Protein AF-A0A8T3W681-F1 (afdb_monomer_lite)

Radius of gyration: 45.66 Å; chains: 1; bounding box: 82×40×128 Å

Secondary structure (DSSP, 8-state):
-BPPTT-EESS----EEETTEEE----TT----EE-SS---TTT--------TTT-------S-------THHHHHHHHHHHHHHHHHHHHHHHHHHHHHHHHHHSSSHHHHHHHHHHHHHHHHTT--HHHHHHHHHHTT--HHHHHHHHHHHTT----SS------S--GGGS----PPS--------B-HHHHHHHHHHHH-HHHHHHHHHHHHHHHHHH--B-HHHHHHHHHHHHHHHHHHHHHHHHHH-

Sequence (253 aa):
MRKLNNLRFDRSYGETDYRNYVHINAVSGTSITFSTTEDVDFVSLPVFISPDLNDLILKPEPPGAKSTKSKWWLYSIIIAIILIIGGLGYFFINKWYKNKYEIHLFKTKNNLFNILSYINNSKRKGMPDIEIRTRLKKSGWTWEQIDYSMKKYYGEKIFMAGKGQRIGKKASDYNLNPRPSSKSIDLKKYNTLSIVAFIFIFLFPLVGLIMGIMALSQIKKTGERGRWMALTSVIAPVILIIIGLVLFMIIFN

Structure (mmCIF, N/CA/C/O backbone):
data_AF-A0A8T3W681-F1
#
_entry.id   AF-A0A8T3W681-F1
#
loop_
_atom_site.group_PDB
_atom_site.id
_atom_site.type_symbol
_atom_site.label_atom_id
_atom_site.label_alt_id
_atom_site.label_comp_id
_atom_site.label_asym_id
_atom_site.label_entity_id
_atom_site.label_seq_id
_ato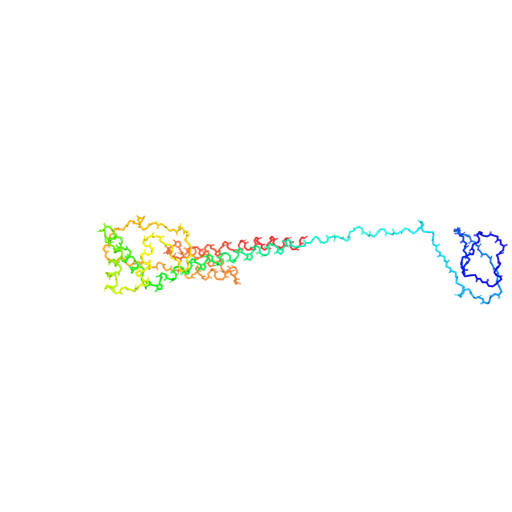m_site.pdbx_PDB_ins_code
_atom_site.Cartn_x
_atom_site.Cartn_y
_atom_site.Cartn_z
_atom_site.occupancy
_atom_site.B_iso_or_equiv
_atom_site.auth_seq_id
_atom_site.auth_comp_id
_atom_site.auth_asym_id
_atom_site.auth_atom_id
_atom_site.pdbx_PDB_model_num
ATOM 1 N N . MET A 1 1 ? 32.009 -7.297 -72.075 1.00 87.81 1 MET A N 1
ATOM 2 C CA . MET A 1 1 ? 31.391 -6.213 -72.884 1.00 87.81 1 MET A CA 1
ATOM 3 C C . MET A 1 1 ? 30.288 -6.780 -73.763 1.00 87.81 1 MET A C 1
ATOM 5 O O . MET A 1 1 ? 30.297 -7.983 -73.984 1.00 87.81 1 MET A O 1
ATOM 9 N N . ARG A 1 2 ? 29.324 -5.979 -74.232 1.00 89.00 2 ARG A N 1
ATOM 10 C CA . ARG A 1 2 ? 28.283 -6.480 -75.156 1.00 89.00 2 ARG A CA 1
ATOM 11 C C . ARG A 1 2 ? 28.916 -6.973 -76.466 1.00 89.00 2 ARG A C 1
ATOM 13 O O . ARG A 1 2 ? 29.873 -6.372 -76.942 1.00 89.00 2 ARG A O 1
ATOM 20 N N . LYS A 1 3 ? 28.379 -8.043 -77.049 1.00 89.19 3 LYS A N 1
ATOM 21 C CA . LYS A 1 3 ? 28.787 -8.559 -78.359 1.00 89.19 3 LYS A CA 1
ATOM 22 C C . LYS A 1 3 ? 28.340 -7.583 -79.454 1.00 89.19 3 LYS A C 1
ATOM 24 O O . LYS A 1 3 ? 27.145 -7.331 -79.583 1.00 89.19 3 LYS A O 1
ATOM 29 N N . LEU A 1 4 ? 29.305 -7.016 -80.181 1.00 89.88 4 LEU A N 1
ATOM 30 C CA . LEU A 1 4 ? 29.087 -6.040 -81.258 1.00 89.88 4 LEU A CA 1
ATOM 31 C C . LEU A 1 4 ? 29.164 -6.706 -82.638 1.00 89.88 4 LEU A C 1
ATOM 33 O O . LEU A 1 4 ? 29.733 -7.794 -82.790 1.00 89.88 4 LEU A O 1
ATOM 37 N N . ASN A 1 5 ? 28.617 -6.040 -83.654 1.00 89.88 5 ASN A N 1
ATOM 38 C CA . ASN A 1 5 ? 28.636 -6.547 -85.028 1.00 89.88 5 ASN A CA 1
ATOM 39 C C . ASN A 1 5 ? 30.054 -6.561 -85.623 1.00 89.88 5 ASN A C 1
ATOM 41 O O . ASN A 1 5 ? 30.739 -5.543 -85.648 1.00 89.88 5 ASN A O 1
ATOM 45 N N . ASN A 1 6 ? 30.472 -7.718 -86.153 1.00 90.56 6 ASN A N 1
ATOM 46 C CA . ASN A 1 6 ? 31.815 -7.939 -86.713 1.00 90.56 6 ASN A CA 1
ATOM 47 C C . ASN A 1 6 ? 32.946 -7.544 -85.741 1.00 90.56 6 ASN A C 1
ATOM 49 O O . ASN A 1 6 ? 33.975 -7.009 -86.151 1.00 90.56 6 ASN A O 1
ATOM 53 N N . LEU A 1 7 ? 32.737 -7.809 -84.449 1.00 90.25 7 LEU A N 1
ATOM 54 C CA . LEU A 1 7 ? 33.739 -7.603 -83.415 1.00 90.25 7 LEU A CA 1
ATOM 55 C C . LEU A 1 7 ? 34.960 -8.502 -83.667 1.00 90.25 7 LEU A C 1
ATOM 57 O O . LEU A 1 7 ? 34.833 -9.726 -83.708 1.00 90.25 7 LEU A O 1
ATOM 61 N N . ARG A 1 8 ? 36.139 -7.895 -83.816 1.00 90.69 8 ARG A N 1
ATOM 62 C CA . ARG A 1 8 ? 37.422 -8.592 -83.990 1.00 90.69 8 ARG A CA 1
ATOM 63 C C . ARG A 1 8 ? 38.455 -8.051 -83.021 1.00 90.69 8 ARG A C 1
ATOM 65 O O . ARG A 1 8 ? 38.611 -6.838 -82.917 1.00 90.69 8 ARG A O 1
ATOM 72 N N . PHE A 1 9 ? 39.182 -8.948 -82.374 1.00 92.12 9 PHE A N 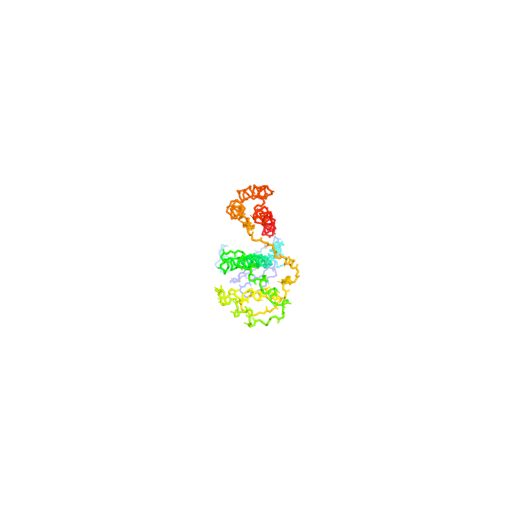1
ATOM 73 C CA . PHE A 1 9 ? 40.321 -8.615 -81.525 1.00 92.12 9 PHE A CA 1
ATOM 74 C C . PHE A 1 9 ? 41.621 -8.659 -82.329 1.00 92.12 9 PHE A C 1
ATOM 76 O O . PHE A 1 9 ? 41.710 -9.373 -83.328 1.00 92.12 9 PHE A O 1
ATOM 83 N N . ASP A 1 10 ? 42.621 -7.885 -81.911 1.00 93.38 10 ASP A N 1
ATOM 84 C CA . ASP A 1 10 ? 43.956 -7.896 -82.527 1.00 93.38 10 ASP A CA 1
ATOM 85 C C . ASP A 1 10 ? 44.729 -9.206 -82.256 1.00 93.38 10 ASP A C 1
ATOM 87 O O . ASP A 1 10 ? 45.552 -9.627 -83.069 1.00 93.38 10 ASP A O 1
ATOM 91 N N . ARG A 1 11 ? 44.435 -9.872 -81.133 1.00 90.00 11 ARG A N 1
ATOM 92 C CA . ARG A 1 11 ? 44.970 -11.168 -80.697 1.00 90.00 11 ARG A CA 1
ATOM 93 C C . ARG A 1 11 ? 43.929 -11.940 -79.880 1.00 90.00 11 ARG A C 1
ATOM 95 O O . ARG A 1 11 ? 42.894 -11.394 -79.515 1.00 90.00 11 ARG A O 1
ATOM 102 N N . SER A 1 12 ? 44.224 -13.199 -79.547 1.00 88.38 12 SER A N 1
ATOM 103 C CA . SER A 1 12 ? 43.377 -13.965 -78.623 1.00 88.38 12 SER A CA 1
ATOM 104 C C . SER A 1 12 ? 43.646 -13.555 -77.175 1.00 88.38 12 SER A C 1
ATOM 106 O O . SER A 1 12 ? 44.792 -13.553 -76.719 1.00 88.38 12 SER A O 1
ATOM 108 N N . TYR A 1 13 ? 42.578 -13.224 -76.460 1.00 88.38 13 TYR A N 1
ATOM 109 C CA . TYR A 1 13 ? 42.571 -12.818 -75.057 1.00 88.38 13 TYR A CA 1
ATOM 110 C C . TYR A 1 13 ? 41.908 -13.861 -74.141 1.00 88.38 13 TYR A C 1
ATOM 112 O O . TYR A 1 13 ? 41.665 -13.582 -72.968 1.00 88.38 13 TYR A O 1
ATOM 120 N N . GLY A 1 14 ? 41.596 -15.057 -74.652 1.00 87.00 14 GLY A N 1
ATOM 121 C CA . GLY A 1 14 ? 40.778 -16.028 -73.917 1.00 87.00 14 GLY A CA 1
ATOM 122 C C . GLY A 1 14 ? 39.315 -15.588 -73.832 1.00 87.00 14 GLY A C 1
ATOM 123 O O . GLY A 1 14 ? 38.640 -15.826 -72.830 1.00 87.00 14 GLY A O 1
ATOM 124 N N . GLU A 1 15 ? 38.850 -14.891 -74.867 1.00 89.69 15 GLU A N 1
ATOM 125 C CA . GLU A 1 15 ? 37.491 -14.399 -74.986 1.00 89.69 15 GLU A CA 1
ATOM 126 C C . GLU A 1 15 ? 36.470 -15.548 -75.026 1.00 89.69 15 GLU A C 1
ATOM 128 O O . GLU A 1 15 ? 36.636 -16.540 -75.735 1.00 89.69 15 GLU A O 1
ATOM 133 N N . THR A 1 16 ? 35.394 -15.417 -74.250 1.00 90.00 16 THR A N 1
ATOM 134 C CA . THR A 1 16 ? 34.279 -16.373 -74.231 1.00 90.00 16 THR A CA 1
ATOM 135 C C . THR A 1 16 ? 32.962 -15.657 -74.487 1.00 90.00 16 THR A C 1
ATOM 137 O O . THR A 1 16 ? 32.650 -14.635 -73.869 1.00 90.00 16 THR A O 1
ATOM 140 N N . ASP A 1 17 ? 32.176 -16.204 -75.409 1.00 88.88 17 ASP A N 1
ATOM 141 C CA . ASP A 1 17 ? 30.854 -15.688 -75.736 1.00 88.88 17 ASP A CA 1
ATOM 142 C C . ASP A 1 17 ? 29.814 -16.283 -74.786 1.00 88.88 17 ASP A C 1
ATOM 144 O O . ASP A 1 17 ? 29.610 -17.497 -74.740 1.00 88.88 17 ASP A O 1
ATOM 148 N N . TYR A 1 18 ? 29.105 -15.423 -74.057 1.00 86.38 18 TYR A N 1
ATOM 149 C CA . TYR A 1 18 ? 27.980 -15.828 -73.225 1.00 86.38 18 TYR A CA 1
ATOM 150 C C . TYR A 1 18 ? 26.789 -14.891 -73.431 1.00 86.38 18 TYR A C 1
ATOM 152 O O . TYR A 1 18 ? 26.834 -13.693 -73.141 1.00 86.38 18 TYR A O 1
ATOM 160 N N . ARG A 1 19 ? 25.681 -15.456 -73.927 1.00 86.31 19 ARG A N 1
ATOM 161 C CA . ARG A 1 19 ? 24.475 -14.712 -74.329 1.00 86.31 19 ARG A CA 1
ATOM 162 C C . ARG A 1 19 ? 24.831 -13.586 -75.316 1.00 86.31 19 ARG A C 1
ATOM 164 O O . ARG A 1 19 ? 25.291 -13.868 -76.414 1.00 86.31 19 ARG A O 1
ATOM 171 N N . ASN A 1 20 ? 24.646 -12.329 -74.913 1.00 87.88 20 ASN A N 1
ATOM 172 C CA . ASN A 1 20 ? 24.932 -11.138 -75.718 1.00 87.88 20 ASN A CA 1
ATOM 173 C C . ASN A 1 20 ? 26.205 -10.415 -75.256 1.00 87.88 20 ASN A C 1
ATOM 175 O O . ASN A 1 20 ? 26.357 -9.221 -75.513 1.00 87.88 20 ASN A O 1
ATOM 179 N N . TYR A 1 21 ? 27.099 -11.106 -74.549 1.00 89.75 21 TYR A N 1
ATOM 180 C CA . TYR A 1 21 ? 28.321 -10.537 -73.998 1.00 89.75 21 TYR A CA 1
ATOM 181 C C . TYR A 1 21 ? 29.544 -11.372 -74.369 1.00 89.75 21 TYR A C 1
ATOM 183 O O . TYR A 1 21 ? 29.486 -12.597 -74.437 1.00 89.75 21 TYR A O 1
ATOM 191 N N . VAL A 1 22 ? 30.654 -10.671 -74.572 1.00 91.00 22 VAL A N 1
ATOM 192 C CA . VAL A 1 22 ? 31.998 -11.231 -74.668 1.00 91.00 22 VAL A CA 1
ATOM 193 C C . VAL A 1 22 ? 32.702 -10.990 -73.341 1.00 91.00 22 VAL A C 1
ATOM 195 O O . VAL A 1 22 ? 32.793 -9.846 -72.868 1.00 91.00 22 VAL A O 1
ATOM 198 N N . HIS A 1 23 ? 33.171 -12.071 -72.733 1.00 90.81 23 HIS A N 1
ATOM 199 C CA . HIS A 1 23 ? 33.886 -12.076 -71.467 1.00 90.81 23 HIS A CA 1
ATOM 200 C C . HIS A 1 23 ? 35.371 -12.291 -71.720 1.00 90.81 23 HIS A C 1
ATOM 202 O O . HIS A 1 23 ? 35.745 -13.190 -72.464 1.00 90.81 23 HIS A O 1
ATOM 208 N N . ILE A 1 24 ? 36.206 -11.471 -71.090 1.00 90.62 24 ILE A N 1
ATOM 209 C CA . ILE A 1 24 ? 37.663 -11.569 -71.159 1.00 90.62 24 ILE A CA 1
ATOM 210 C C . ILE A 1 24 ? 38.164 -11.550 -69.723 1.00 90.62 24 ILE A C 1
ATOM 212 O O . ILE A 1 24 ? 37.809 -10.645 -68.964 1.00 90.62 24 ILE A O 1
ATOM 216 N N . ASN A 1 25 ? 38.961 -12.548 -69.349 1.00 87.12 25 ASN A N 1
ATOM 217 C CA . ASN A 1 25 ? 39.635 -12.546 -68.059 1.00 87.12 25 ASN A CA 1
ATOM 218 C C . ASN A 1 25 ? 40.858 -11.624 -68.162 1.00 87.12 25 ASN A C 1
ATOM 220 O O . ASN A 1 25 ? 41.845 -11.961 -68.814 1.00 87.12 25 ASN A O 1
ATOM 224 N N . ALA A 1 26 ? 40.755 -10.425 -67.591 1.00 81.12 26 ALA A N 1
ATOM 225 C CA . ALA A 1 26 ? 41.790 -9.403 -67.675 1.00 81.12 26 ALA A CA 1
ATOM 226 C C . ALA A 1 26 ? 42.564 -9.312 -66.356 1.00 81.12 26 ALA A C 1
ATOM 228 O O . ALA A 1 26 ? 41.982 -9.104 -65.294 1.00 81.12 26 ALA A O 1
ATOM 229 N N . VAL A 1 27 ? 43.892 -9.405 -66.438 1.00 79.75 27 VAL A N 1
ATOM 230 C CA . VAL A 1 27 ? 44.797 -9.139 -65.311 1.00 79.75 27 VAL A CA 1
ATOM 231 C C . VAL A 1 27 ? 45.126 -7.640 -65.282 1.00 79.75 27 VAL A C 1
ATOM 233 O O . VAL A 1 27 ? 45.067 -6.964 -66.315 1.00 79.75 27 VAL A O 1
ATOM 236 N N . SER A 1 28 ? 45.466 -7.087 -64.116 1.00 77.56 28 SER A N 1
ATOM 237 C CA . SER A 1 28 ? 45.861 -5.675 -63.992 1.00 77.56 28 SER A CA 1
ATOM 238 C C . SER A 1 28 ? 46.952 -5.300 -65.008 1.00 77.56 28 SER A C 1
ATOM 240 O O . SER A 1 28 ? 47.946 -6.009 -65.147 1.00 77.56 28 SER A O 1
ATOM 242 N N . GLY A 1 29 ? 46.751 -4.197 -65.735 1.00 78.38 29 GLY A N 1
ATOM 243 C CA . GLY A 1 29 ? 47.669 -3.728 -66.782 1.00 78.38 29 GLY A CA 1
ATOM 244 C C . GLY A 1 29 ? 47.450 -4.327 -68.178 1.00 78.38 29 GLY A C 1
ATOM 245 O O . GLY A 1 29 ? 48.235 -4.045 -69.081 1.00 78.38 29 GLY A O 1
ATOM 246 N N . THR A 1 30 ? 46.396 -5.122 -68.395 1.00 83.75 30 THR A N 1
ATOM 247 C CA . THR A 1 30 ? 46.082 -5.670 -69.727 1.00 83.75 30 THR A CA 1
ATOM 248 C C . THR A 1 30 ? 45.406 -4.619 -70.614 1.00 83.75 30 THR A C 1
ATOM 250 O O . THR A 1 30 ? 44.331 -4.125 -70.278 1.00 83.75 30 THR A O 1
ATOM 253 N N . SER A 1 31 ? 45.993 -4.309 -71.774 1.00 88.12 31 SER A N 1
ATOM 254 C CA . SER A 1 31 ? 45.338 -3.543 -72.842 1.00 88.12 31 SER A CA 1
ATOM 255 C C . SER A 1 31 ? 44.609 -4.478 -73.811 1.00 88.12 31 SER A C 1
ATOM 257 O O . SER A 1 31 ? 45.176 -5.460 -74.300 1.00 88.12 31 SER A O 1
ATOM 259 N N . ILE A 1 32 ? 43.337 -4.179 -74.081 1.00 89.31 32 ILE A N 1
ATOM 260 C CA . ILE A 1 32 ? 42.488 -4.940 -75.004 1.00 89.31 32 ILE A CA 1
ATOM 261 C C . ILE A 1 32 ? 42.175 -4.050 -76.201 1.00 89.31 32 ILE A C 1
ATOM 263 O O . ILE A 1 32 ? 41.606 -2.971 -76.032 1.00 89.31 32 ILE A O 1
ATOM 267 N N . THR A 1 33 ? 42.527 -4.510 -77.400 1.00 92.06 33 THR A N 1
ATOM 268 C CA . THR A 1 33 ? 42.267 -3.794 -78.649 1.00 92.06 33 THR A CA 1
ATOM 269 C C . THR A 1 33 ? 41.297 -4.593 -79.509 1.00 92.06 33 THR A C 1
ATOM 271 O O . THR A 1 33 ? 41.452 -5.797 -79.711 1.00 92.06 33 THR A O 1
ATOM 274 N N . PHE A 1 34 ? 40.264 -3.918 -80.008 1.00 91.50 34 PHE A N 1
ATOM 275 C CA . PHE A 1 34 ? 39.249 -4.526 -80.854 1.00 91.50 34 PHE A CA 1
ATOM 276 C C . PHE A 1 34 ? 38.755 -3.547 -81.922 1.00 91.50 34 PHE A C 1
ATOM 278 O O . PHE A 1 34 ? 38.930 -2.336 -81.813 1.00 91.50 34 PHE A O 1
ATOM 285 N N . SER A 1 35 ? 38.123 -4.091 -82.955 1.00 91.31 35 SER A N 1
ATOM 286 C CA . SER A 1 35 ? 37.468 -3.358 -84.038 1.00 91.31 35 SER A CA 1
ATOM 287 C C . SER A 1 35 ? 36.052 -3.892 -84.242 1.00 91.31 35 SER A C 1
ATOM 289 O O . SER A 1 35 ? 35.779 -5.055 -83.953 1.00 91.31 35 SER A O 1
ATOM 291 N N . THR A 1 36 ? 35.141 -3.036 -84.694 1.00 90.81 36 THR A N 1
ATOM 292 C CA . THR A 1 36 ? 33.724 -3.355 -84.919 1.00 90.81 36 THR A CA 1
ATOM 293 C C . THR A 1 36 ? 33.204 -2.528 -86.091 1.00 90.81 36 THR A C 1
ATOM 295 O O . THR A 1 36 ? 33.767 -1.480 -86.405 1.00 90.81 36 THR A O 1
ATOM 298 N N . THR A 1 37 ? 32.146 -2.996 -86.750 1.00 92.50 37 THR A N 1
ATOM 299 C CA . THR A 1 37 ? 31.447 -2.229 -87.800 1.00 92.50 37 THR A CA 1
ATOM 300 C C . THR A 1 37 ? 30.229 -1.476 -87.267 1.00 92.50 37 THR A C 1
ATOM 302 O O . THR A 1 37 ? 29.535 -0.814 -88.030 1.00 92.50 37 THR A O 1
ATOM 305 N N . GLU A 1 38 ? 29.915 -1.636 -85.983 1.00 88.88 38 GLU A N 1
ATOM 306 C CA . GLU A 1 38 ? 28.831 -0.920 -85.315 1.00 88.88 38 GLU A CA 1
ATOM 307 C C . GLU A 1 38 ? 29.274 0.502 -84.946 1.00 88.88 38 GLU A C 1
ATOM 309 O O . GLU A 1 38 ? 30.396 0.690 -84.478 1.00 88.88 38 GLU A O 1
ATOM 314 N N . ASP A 1 39 ? 28.397 1.487 -85.144 1.00 87.81 39 ASP A N 1
ATOM 315 C CA . ASP A 1 39 ? 28.634 2.874 -84.734 1.00 87.81 39 ASP A CA 1
ATOM 316 C C . ASP A 1 39 ? 28.495 2.979 -83.208 1.00 87.81 39 ASP A C 1
ATOM 318 O O . ASP A 1 39 ? 27.390 3.001 -82.659 1.00 87.81 39 ASP A O 1
ATOM 322 N N . VAL A 1 40 ? 29.631 2.926 -82.515 1.00 84.31 40 VAL A N 1
ATOM 323 C CA . VAL A 1 40 ? 29.722 2.990 -81.055 1.00 84.31 40 VAL A CA 1
ATOM 324 C C . VAL A 1 40 ? 30.701 4.084 -80.655 1.00 84.31 40 VAL A C 1
ATOM 326 O O . VAL A 1 40 ? 31.814 4.157 -81.170 1.00 84.31 40 VAL A O 1
ATOM 329 N N . ASP A 1 41 ? 30.292 4.917 -79.702 1.00 83.06 41 ASP A N 1
ATOM 330 C CA . ASP A 1 41 ? 31.140 5.946 -79.106 1.00 83.06 41 ASP A CA 1
ATOM 331 C C . ASP A 1 41 ? 31.727 5.417 -77.789 1.00 83.06 41 ASP A C 1
ATOM 333 O O . ASP A 1 41 ? 31.166 4.520 -77.151 1.00 83.06 41 ASP A O 1
ATOM 337 N N . PHE A 1 42 ? 32.846 5.981 -77.339 1.00 79.12 42 PHE A N 1
ATOM 338 C CA . PHE A 1 42 ? 33.490 5.580 -76.086 1.00 79.12 42 PHE A CA 1
ATOM 339 C C . PHE A 1 42 ? 32.541 5.720 -74.888 1.00 79.12 42 PHE A C 1
ATOM 341 O O . PHE A 1 42 ? 32.552 4.895 -73.976 1.00 79.12 42 PHE A O 1
ATOM 348 N N . VAL A 1 43 ? 31.678 6.739 -74.915 1.00 83.00 43 VAL A N 1
ATOM 349 C CA . VAL A 1 43 ? 30.686 7.006 -73.865 1.00 83.00 43 VAL A CA 1
ATOM 350 C C . VAL A 1 43 ? 29.541 5.987 -73.881 1.00 83.00 43 VAL A C 1
ATOM 352 O O . VAL A 1 43 ? 28.979 5.678 -72.832 1.00 83.00 43 VAL A O 1
ATOM 355 N N . SER A 1 44 ? 29.185 5.453 -75.053 1.00 80.38 44 SER A N 1
ATOM 356 C CA . SER A 1 44 ? 28.055 4.532 -75.217 1.00 80.38 44 SER A CA 1
ATOM 357 C C . SER A 1 44 ? 28.456 3.059 -75.194 1.00 80.38 44 SER A C 1
ATOM 359 O O . SER A 1 44 ? 27.578 2.196 -75.222 1.00 80.38 44 SER A O 1
ATOM 361 N N . LEU A 1 45 ? 29.754 2.754 -75.105 1.00 83.94 45 LEU A N 1
ATOM 362 C CA . LEU A 1 45 ? 30.272 1.394 -75.095 1.00 83.94 45 LEU A CA 1
ATOM 363 C C . LEU A 1 45 ? 29.908 0.669 -73.778 1.00 83.94 45 LEU A C 1
ATOM 365 O O . LEU A 1 45 ? 30.450 0.992 -72.719 1.00 83.94 45 LEU A O 1
ATOM 369 N N . PRO A 1 46 ? 29.037 -0.363 -73.805 1.00 78.06 46 PRO A N 1
ATOM 370 C CA . PRO A 1 46 ? 28.623 -1.085 -72.603 1.00 78.06 46 PRO A CA 1
ATOM 371 C C . PRO A 1 46 ? 29.701 -2.099 -72.183 1.00 78.06 46 PRO A C 1
ATOM 373 O O . PRO A 1 46 ? 29.622 -3.307 -72.463 1.00 78.06 46 PRO A O 1
ATOM 376 N N . VAL A 1 47 ? 30.738 -1.596 -71.513 1.00 86.12 47 VAL A N 1
ATOM 377 C CA . VAL A 1 47 ? 31.783 -2.395 -70.864 1.00 86.12 47 VAL A CA 1
ATOM 378 C C . VAL A 1 47 ? 31.534 -2.414 -69.364 1.00 86.12 47 VAL A C 1
ATOM 380 O O . VAL A 1 47 ? 31.376 -1.377 -68.730 1.00 86.12 47 VAL A O 1
ATOM 383 N N . PHE A 1 48 ? 31.530 -3.614 -68.793 1.00 86.06 48 PHE A N 1
ATOM 384 C CA . PHE A 1 48 ? 31.465 -3.822 -67.354 1.00 86.06 48 PHE A CA 1
ATOM 385 C C . PHE A 1 48 ? 32.753 -4.511 -66.931 1.00 86.06 48 PHE A C 1
ATOM 387 O O . PHE A 1 48 ? 33.160 -5.489 -67.562 1.00 86.06 48 PHE A O 1
ATOM 394 N N . ILE A 1 49 ? 33.381 -3.984 -65.886 1.00 86.69 49 ILE A N 1
ATOM 395 C CA . ILE A 1 49 ? 34.543 -4.582 -65.238 1.00 86.69 49 ILE A CA 1
ATOM 396 C C . ILE A 1 49 ? 34.075 -4.992 -63.849 1.00 86.69 49 ILE A C 1
ATOM 398 O O . ILE A 1 49 ? 33.583 -4.159 -63.089 1.00 86.69 49 ILE A O 1
ATOM 402 N N . SER A 1 50 ? 34.194 -6.276 -63.538 1.00 85.62 50 SER A N 1
ATOM 403 C CA . SER A 1 50 ? 33.891 -6.818 -62.219 1.00 85.62 50 SER A CA 1
ATOM 404 C C . SER A 1 50 ? 35.125 -7.533 -61.676 1.00 85.62 50 SER A C 1
ATOM 406 O O . SER A 1 50 ? 35.759 -8.260 -62.445 1.00 85.62 50 SER A O 1
ATOM 408 N N . PRO A 1 51 ? 35.462 -7.360 -60.388 1.00 84.00 51 PRO A N 1
ATOM 409 C CA . PRO A 1 51 ? 36.472 -8.189 -59.742 1.00 84.00 51 PRO A CA 1
ATOM 410 C C . PRO A 1 51 ? 36.001 -9.648 -59.672 1.00 84.00 51 PRO A C 1
ATOM 412 O O . PRO A 1 51 ? 34.804 -9.930 -59.798 1.00 84.00 51 PRO A O 1
ATOM 415 N N . ASP A 1 52 ? 36.939 -10.570 -59.465 1.00 79.50 52 ASP A N 1
ATOM 416 C CA . ASP A 1 52 ? 36.604 -11.967 -59.204 1.00 79.50 52 ASP A CA 1
ATOM 417 C C . ASP A 1 52 ? 35.788 -12.080 -57.902 1.00 79.50 52 ASP A C 1
ATOM 419 O O . ASP A 1 52 ? 35.945 -11.276 -56.978 1.00 79.50 52 ASP A O 1
ATOM 423 N N . LEU A 1 53 ? 34.909 -13.083 -57.807 1.00 76.94 53 LEU A N 1
ATOM 424 C CA . LEU A 1 53 ? 34.128 -13.326 -56.588 1.00 76.94 53 LEU A CA 1
ATOM 425 C C . LEU A 1 53 ? 35.022 -13.564 -55.364 1.00 76.94 53 LEU A C 1
ATOM 427 O O . LEU A 1 53 ? 34.611 -13.247 -54.251 1.00 76.94 53 LEU A O 1
ATOM 431 N N . ASN A 1 54 ? 36.236 -14.077 -55.566 1.00 76.88 54 ASN A N 1
ATOM 432 C CA . ASN A 1 54 ? 37.212 -14.293 -54.502 1.00 76.88 54 ASN A CA 1
ATOM 433 C C . ASN A 1 54 ? 37.834 -12.985 -53.978 1.00 76.88 54 ASN A C 1
ATOM 435 O O . ASN A 1 54 ? 38.243 -12.933 -52.819 1.00 76.88 54 ASN A O 1
ATOM 439 N N . ASP A 1 55 ? 37.855 -11.924 -54.791 1.00 74.62 55 ASP A N 1
ATOM 440 C CA . ASP A 1 55 ? 38.377 -10.601 -54.413 1.00 74.62 55 ASP A CA 1
ATOM 441 C C . ASP A 1 55 ? 37.319 -9.728 -53.718 1.00 74.62 55 ASP A C 1
ATOM 443 O O . ASP A 1 55 ? 37.634 -8.691 -53.124 1.00 74.62 55 ASP A O 1
ATOM 447 N N . LEU A 1 56 ? 36.047 -10.142 -53.754 1.00 78.88 56 LEU A N 1
ATOM 448 C CA . LEU A 1 56 ? 34.971 -9.510 -53.000 1.00 78.88 56 LEU A CA 1
ATOM 449 C C . LEU A 1 56 ? 35.104 -9.874 -51.519 1.00 78.88 56 LEU A C 1
ATOM 451 O O . LEU A 1 56 ? 34.393 -10.728 -50.990 1.00 78.88 56 LEU A O 1
ATOM 455 N N . ILE A 1 57 ? 35.995 -9.173 -50.818 1.00 71.56 57 ILE A N 1
ATOM 456 C CA . ILE A 1 57 ? 36.009 -9.164 -49.357 1.00 71.56 57 ILE A CA 1
ATOM 457 C C . ILE A 1 57 ? 34.712 -8.486 -48.910 1.00 71.56 57 ILE A C 1
ATOM 459 O O . ILE A 1 57 ? 34.630 -7.260 -48.790 1.00 71.56 57 ILE A O 1
ATOM 463 N N . LEU A 1 58 ? 33.675 -9.290 -48.668 1.00 71.44 58 LEU A N 1
ATOM 464 C CA . LEU A 1 58 ? 32.517 -8.873 -47.894 1.00 71.44 58 LEU A CA 1
ATOM 465 C C . LEU A 1 58 ? 33.073 -8.409 -46.554 1.00 71.44 58 LEU A C 1
ATOM 467 O O . LEU A 1 58 ? 33.505 -9.233 -45.748 1.00 71.44 58 LEU A O 1
ATOM 471 N N . LYS A 1 59 ? 33.138 -7.089 -46.336 1.00 66.88 59 LYS A N 1
ATOM 472 C CA . LYS A 1 59 ? 33.443 -6.555 -45.010 1.00 66.88 59 LYS A CA 1
ATOM 473 C C . LYS A 1 59 ? 32.492 -7.272 -44.055 1.00 66.88 59 LYS A C 1
ATOM 475 O O . LYS A 1 59 ? 31.282 -7.114 -44.239 1.00 66.88 59 LYS A O 1
ATOM 480 N N . PRO A 1 60 ? 32.993 -8.084 -43.106 1.00 63.72 60 PRO A N 1
ATOM 481 C CA . PRO A 1 60 ? 32.113 -8.702 -42.140 1.00 63.72 60 PRO A CA 1
ATOM 482 C C . PRO A 1 60 ? 31.362 -7.561 -41.471 1.00 63.72 60 PRO A C 1
ATOM 484 O O . PRO A 1 60 ? 31.965 -6.566 -41.053 1.00 63.72 60 PRO A O 1
ATOM 487 N N . GLU A 1 61 ? 30.038 -7.673 -41.472 1.00 60.22 61 GLU A N 1
ATOM 488 C CA . GLU A 1 61 ? 29.175 -6.769 -40.735 1.00 60.22 61 GLU A CA 1
ATOM 489 C C . GLU A 1 61 ? 29.776 -6.606 -39.327 1.00 60.22 61 GLU A C 1
ATOM 491 O O . GLU A 1 61 ? 30.186 -7.609 -38.726 1.00 60.22 61 GLU A O 1
ATOM 496 N N . PRO A 1 62 ? 29.955 -5.367 -38.832 1.00 66.00 62 PRO A N 1
ATOM 497 C CA . PRO A 1 62 ? 30.634 -5.135 -37.566 1.00 66.00 62 PRO A CA 1
ATOM 498 C C . PRO A 1 62 ? 30.021 -6.027 -36.477 1.00 66.00 62 PRO A C 1
ATOM 500 O O . PRO A 1 62 ? 28.794 -6.135 -36.396 1.00 66.00 62 PRO A O 1
ATOM 503 N N . PRO A 1 63 ? 30.840 -6.685 -35.638 1.00 55.75 63 PRO A N 1
ATOM 504 C CA . PRO A 1 63 ? 30.329 -7.626 -34.663 1.00 55.75 63 PRO A CA 1
ATOM 505 C C . PRO A 1 63 ? 29.435 -6.882 -33.671 1.00 55.75 63 PRO A C 1
ATOM 507 O O . PRO A 1 63 ? 29.898 -6.073 -32.868 1.00 55.75 63 PRO A O 1
ATOM 510 N N . GLY A 1 64 ? 28.142 -7.192 -33.714 1.00 56.94 64 GLY A N 1
ATOM 511 C CA . GLY A 1 64 ? 27.211 -6.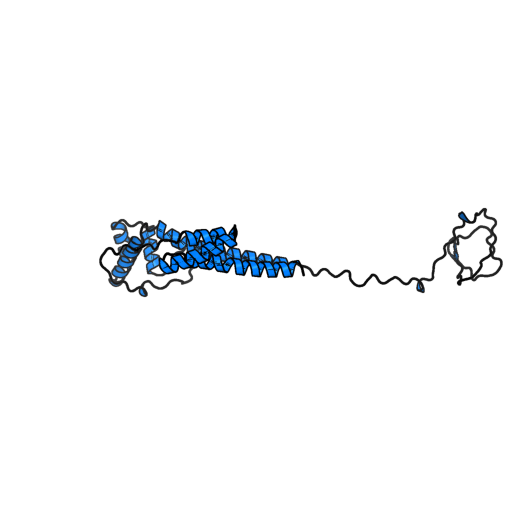885 -32.640 1.00 56.94 64 GLY A CA 1
ATOM 512 C C . GLY A 1 64 ? 26.172 -5.823 -32.971 1.00 56.94 64 GLY A C 1
ATOM 513 O O . GLY A 1 64 ? 26.149 -4.758 -32.352 1.00 56.94 64 GLY A O 1
ATOM 514 N N . ALA A 1 65 ? 25.155 -6.208 -33.744 1.00 55.88 65 ALA A N 1
ATOM 515 C CA . ALA A 1 65 ? 23.802 -5.912 -33.290 1.00 55.88 65 ALA A CA 1
ATOM 516 C C . ALA A 1 65 ? 23.652 -6.576 -31.910 1.00 55.88 65 ALA A C 1
ATOM 518 O O . ALA A 1 65 ? 23.366 -7.768 -31.801 1.00 55.88 65 ALA A O 1
ATOM 519 N N . LYS A 1 66 ? 23.987 -5.833 -30.843 1.00 61.19 66 LYS A N 1
ATOM 520 C CA . LYS A 1 66 ? 23.833 -6.286 -29.459 1.00 61.19 66 LYS A CA 1
ATOM 521 C C . LYS A 1 66 ? 22.405 -6.799 -29.336 1.00 61.19 66 LYS A C 1
ATOM 523 O O . LYS A 1 66 ? 21.481 -5.998 -29.441 1.00 61.19 66 LYS A O 1
ATOM 528 N N . SER A 1 67 ? 22.217 -8.108 -29.142 1.00 62.12 67 SER A N 1
ATOM 529 C CA . SER A 1 67 ? 20.882 -8.642 -28.896 1.00 62.12 67 SER A CA 1
ATOM 530 C C . SER A 1 67 ? 20.379 -7.957 -27.633 1.00 62.12 67 SER A C 1
ATOM 532 O O . SER A 1 67 ? 20.892 -8.204 -26.535 1.00 62.12 67 SER A O 1
ATOM 534 N N . THR A 1 68 ? 19.452 -7.022 -27.786 1.00 64.06 68 THR A N 1
ATOM 535 C CA . THR A 1 68 ? 18.864 -6.281 -26.683 1.00 64.06 68 THR A CA 1
ATOM 536 C C . THR A 1 68 ? 18.156 -7.314 -25.827 1.00 64.06 68 THR A C 1
ATOM 538 O O . THR A 1 68 ? 17.105 -7.828 -26.209 1.00 64.06 68 THR A O 1
ATOM 541 N N . LYS A 1 69 ? 18.782 -7.707 -24.707 1.00 70.50 69 LYS A N 1
ATOM 542 C CA . LYS A 1 69 ? 18.217 -8.710 -23.804 1.00 70.50 69 LYS A CA 1
ATOM 543 C C . LYS A 1 69 ? 16.791 -8.289 -23.482 1.00 70.50 69 LYS A C 1
ATOM 545 O O . LYS A 1 69 ? 16.548 -7.188 -22.994 1.00 70.50 69 LYS A O 1
ATOM 550 N N . SER A 1 70 ? 15.868 -9.187 -23.796 1.00 71.94 70 SER A N 1
ATOM 551 C CA . SER A 1 70 ? 14.443 -9.047 -23.558 1.00 71.94 70 SER A CA 1
ATOM 552 C C . SER A 1 70 ? 14.193 -8.577 -22.117 1.00 71.94 70 SER A C 1
ATOM 554 O O . SER A 1 70 ? 14.413 -9.312 -21.154 1.00 71.94 70 SER A O 1
ATOM 556 N N . LYS A 1 71 ? 13.748 -7.323 -21.955 1.00 80.81 71 LYS A N 1
ATOM 557 C CA . LYS A 1 71 ? 13.464 -6.693 -20.652 1.00 80.81 71 LYS A CA 1
ATOM 558 C C . LYS A 1 71 ? 12.162 -7.216 -20.020 1.00 80.81 71 LYS A C 1
ATOM 560 O O . LYS A 1 71 ? 11.604 -6.581 -19.139 1.00 80.81 71 LYS A O 1
ATOM 565 N N . TRP A 1 72 ? 11.660 -8.384 -20.421 1.00 82.38 72 TRP A N 1
ATOM 566 C CA . TRP A 1 72 ? 10.399 -8.926 -19.900 1.00 82.38 72 TRP A CA 1
ATOM 567 C C . TRP A 1 72 ? 10.428 -9.190 -18.391 1.00 82.38 72 TRP A C 1
ATOM 569 O O . TRP A 1 72 ? 9.425 -9.020 -17.699 1.00 82.38 72 TRP A O 1
ATOM 579 N N . TRP A 1 73 ? 11.608 -9.495 -17.858 1.00 80.69 73 TRP A N 1
ATOM 580 C CA . TRP A 1 73 ? 11.821 -9.647 -16.423 1.00 80.69 73 TRP A CA 1
ATOM 581 C C . TRP A 1 73 ? 11.556 -8.353 -15.617 1.00 80.69 73 TRP A C 1
ATOM 583 O O . TRP A 1 73 ? 11.144 -8.438 -14.463 1.00 80.69 73 TRP A O 1
ATOM 593 N N . LEU A 1 74 ? 11.690 -7.160 -16.220 1.00 75.31 74 LEU A N 1
ATOM 594 C CA . LEU A 1 74 ? 11.360 -5.877 -15.576 1.00 75.31 74 LEU A CA 1
ATOM 595 C C . LEU A 1 74 ? 9.858 -5.740 -15.299 1.00 75.31 74 LEU A C 1
ATOM 597 O O . LEU A 1 74 ? 9.469 -5.328 -14.206 1.00 75.31 74 LEU A O 1
ATOM 601 N N . TYR A 1 75 ? 9.005 -6.133 -16.250 1.00 83.56 75 TYR A N 1
ATOM 602 C CA . TYR A 1 75 ? 7.553 -6.119 -16.043 1.00 83.56 75 TYR A CA 1
ATOM 603 C C . TYR A 1 75 ? 7.146 -7.057 -14.903 1.00 83.56 75 TYR A C 1
ATOM 605 O O . TYR A 1 75 ? 6.278 -6.712 -14.101 1.00 83.56 75 TYR A O 1
ATOM 613 N N . SER A 1 76 ? 7.831 -8.199 -14.767 1.00 84.50 76 SER A N 1
ATOM 614 C CA . SER A 1 76 ? 7.616 -9.120 -13.647 1.00 84.50 76 SER A CA 1
ATOM 615 C C . SER A 1 76 ? 7.904 -8.468 -12.287 1.00 84.50 76 SER A C 1
ATOM 617 O O . SER A 1 76 ? 7.174 -8.716 -11.328 1.00 84.50 76 SER A O 1
ATOM 619 N N . ILE A 1 77 ? 8.932 -7.619 -12.186 1.00 82.00 77 ILE A N 1
ATOM 620 C CA . ILE A 1 77 ? 9.266 -6.901 -10.943 1.00 82.00 77 ILE A CA 1
ATOM 621 C C . ILE A 1 77 ? 8.220 -5.832 -10.625 1.00 82.00 77 ILE A C 1
ATOM 623 O O . ILE A 1 77 ? 7.776 -5.726 -9.482 1.00 82.00 77 ILE A O 1
ATOM 627 N N . ILE A 1 78 ? 7.790 -5.066 -11.628 1.00 79.75 78 ILE A N 1
ATOM 628 C CA . ILE A 1 78 ? 6.753 -4.038 -11.458 1.00 79.75 78 ILE A CA 1
ATOM 629 C C . ILE A 1 78 ? 5.457 -4.675 -10.938 1.00 79.75 78 ILE A C 1
ATOM 631 O O . ILE A 1 78 ? 4.872 -4.193 -9.968 1.00 79.75 78 ILE A O 1
ATOM 635 N N . ILE A 1 79 ? 5.051 -5.808 -11.515 1.00 86.12 79 ILE A N 1
ATOM 636 C CA . ILE A 1 79 ? 3.882 -6.574 -11.066 1.00 86.12 79 ILE A CA 1
ATOM 637 C C . ILE A 1 79 ? 4.043 -7.051 -9.617 1.00 86.12 79 ILE A C 1
ATOM 639 O O . ILE A 1 79 ? 3.109 -6.920 -8.825 1.00 86.12 79 ILE A O 1
ATOM 643 N N . ALA A 1 80 ? 5.225 -7.540 -9.232 1.00 82.94 80 ALA A N 1
ATOM 644 C CA . ALA A 1 80 ? 5.489 -7.951 -7.854 1.00 82.94 80 ALA A CA 1
ATOM 645 C C . ALA A 1 80 ? 5.344 -6.783 -6.859 1.00 82.94 80 ALA A C 1
ATOM 647 O O . ALA A 1 80 ? 4.730 -6.947 -5.804 1.00 82.94 80 ALA A O 1
ATOM 648 N N . ILE A 1 81 ? 5.833 -5.588 -7.206 1.00 79.62 81 ILE A N 1
ATOM 649 C CA . ILE A 1 81 ? 5.689 -4.382 -6.374 1.00 79.62 81 ILE A CA 1
ATOM 650 C C . ILE A 1 81 ? 4.211 -3.999 -6.219 1.00 79.62 81 ILE A C 1
ATOM 652 O O . ILE A 1 81 ? 3.763 -3.731 -5.103 1.00 79.62 81 ILE A O 1
ATOM 656 N N . ILE A 1 82 ? 3.434 -4.026 -7.305 1.00 81.00 82 ILE A N 1
ATOM 657 C CA . ILE A 1 82 ? 1.993 -3.730 -7.271 1.00 81.00 82 ILE A CA 1
ATOM 658 C C . ILE A 1 82 ? 1.254 -4.716 -6.357 1.00 81.00 82 ILE A C 1
ATOM 660 O O . ILE A 1 82 ? 0.437 -4.296 -5.536 1.00 81.00 82 ILE A O 1
ATOM 664 N N . LEU A 1 83 ? 1.573 -6.011 -6.434 1.00 83.62 83 LEU A N 1
ATOM 665 C CA . LEU A 1 83 ? 0.985 -7.030 -5.558 1.00 83.62 83 LEU A CA 1
ATOM 666 C C . LEU A 1 83 ? 1.342 -6.804 -4.083 1.00 83.62 83 LEU A C 1
ATOM 668 O O . LEU A 1 83 ? 0.475 -6.942 -3.217 1.00 83.62 83 LEU A O 1
ATOM 672 N N . ILE A 1 84 ? 2.583 -6.410 -3.785 1.00 79.75 84 ILE A N 1
ATOM 673 C CA . ILE A 1 84 ? 3.020 -6.088 -2.418 1.00 79.75 84 ILE A CA 1
ATOM 674 C C . ILE A 1 84 ? 2.261 -4.870 -1.879 1.00 79.75 84 ILE A C 1
ATOM 676 O O . ILE A 1 84 ? 1.746 -4.916 -0.759 1.00 79.75 84 ILE A O 1
ATOM 680 N N . ILE A 1 85 ? 2.144 -3.800 -2.671 1.00 76.00 85 ILE A N 1
ATOM 681 C CA . ILE A 1 85 ? 1.403 -2.588 -2.291 1.00 76.00 85 ILE A CA 1
ATOM 682 C C . ILE A 1 85 ? -0.078 -2.913 -2.068 1.00 76.00 85 ILE A C 1
ATOM 684 O O . ILE A 1 85 ? -0.644 -2.520 -1.047 1.00 76.00 85 ILE A O 1
ATOM 688 N N . GLY A 1 86 ? -0.695 -3.677 -2.973 1.00 71.94 86 GLY A N 1
ATOM 689 C CA . GLY A 1 86 ? -2.077 -4.135 -2.832 1.00 71.94 86 GLY A CA 1
ATOM 690 C C . GLY A 1 86 ? -2.285 -4.979 -1.571 1.00 71.94 86 GLY A C 1
ATOM 691 O O . GLY A 1 86 ? -3.227 -4.740 -0.814 1.00 71.94 86 GLY A O 1
ATOM 692 N N . GLY A 1 87 ? -1.369 -5.908 -1.284 1.00 76.94 87 GLY A N 1
ATOM 693 C CA . GLY A 1 87 ? -1.392 -6.731 -0.072 1.00 76.94 87 GLY A CA 1
ATOM 694 C C . GLY A 1 87 ? -1.248 -5.913 1.215 1.00 76.94 87 GLY A C 1
ATOM 695 O O . GLY A 1 87 ? -1.992 -6.129 2.177 1.00 76.94 87 GLY A O 1
ATOM 696 N N . LEU A 1 88 ? -0.346 -4.927 1.227 1.00 72.00 88 LEU A N 1
ATOM 697 C CA . LEU A 1 88 ? -0.194 -3.982 2.336 1.00 72.00 88 LEU A CA 1
ATOM 698 C C . LEU A 1 88 ? -1.468 -3.155 2.531 1.00 72.00 88 LEU A C 1
ATOM 700 O O . LEU A 1 88 ? -1.986 -3.087 3.647 1.00 72.00 88 LEU A O 1
ATOM 704 N N . GLY A 1 89 ? -2.012 -2.578 1.457 1.00 70.12 89 GLY A N 1
ATOM 705 C CA . GLY A 1 89 ? -3.262 -1.819 1.486 1.00 70.12 89 GLY A CA 1
ATOM 706 C C . GLY A 1 89 ? -4.418 -2.642 2.053 1.00 70.12 89 GLY A C 1
ATOM 707 O O . GLY A 1 89 ? -5.092 -2.206 2.988 1.00 70.12 89 GLY A O 1
ATOM 708 N N . TYR A 1 90 ? -4.583 -3.878 1.576 1.00 78.50 90 TYR A N 1
ATOM 709 C CA . TYR A 1 90 ? -5.569 -4.822 2.099 1.00 78.50 90 TYR A CA 1
ATOM 710 C C . TYR A 1 90 ? -5.381 -5.091 3.600 1.00 78.50 90 TYR A C 1
ATOM 712 O O . TYR A 1 90 ? -6.347 -5.048 4.366 1.00 78.50 90 TYR A O 1
ATOM 720 N N . PHE A 1 91 ? -4.145 -5.310 4.059 1.00 79.06 91 PHE A N 1
ATOM 721 C CA . PHE A 1 91 ? -3.848 -5.509 5.479 1.00 79.06 91 PHE A CA 1
ATOM 722 C C . PHE A 1 91 ? -4.234 -4.292 6.334 1.00 79.06 91 PHE A C 1
ATOM 724 O O . PHE A 1 91 ? -4.872 -4.448 7.384 1.00 79.06 91 PHE A O 1
ATOM 731 N N . PHE A 1 92 ? -3.889 -3.080 5.886 1.00 71.81 92 PHE A N 1
ATOM 732 C CA . PHE A 1 92 ? -4.228 -1.840 6.586 1.00 71.81 92 PHE A CA 1
ATOM 733 C C . PHE A 1 92 ? -5.740 -1.607 6.642 1.00 71.81 92 PHE A C 1
ATOM 735 O O . PHE A 1 92 ? -6.266 -1.345 7.727 1.00 71.81 92 PHE A O 1
ATOM 742 N N . ILE A 1 93 ? -6.444 -1.765 5.516 1.00 65.56 93 ILE A N 1
ATOM 743 C CA . ILE A 1 93 ? -7.904 -1.615 5.435 1.00 65.56 93 ILE A CA 1
ATOM 744 C C . ILE A 1 93 ? -8.592 -2.635 6.341 1.00 65.56 93 ILE A C 1
ATOM 746 O O . ILE A 1 93 ? -9.444 -2.262 7.143 1.00 65.56 93 ILE A O 1
ATOM 750 N N . ASN A 1 94 ? -8.181 -3.902 6.296 1.00 66.44 94 ASN A N 1
ATOM 751 C CA . ASN A 1 94 ? -8.739 -4.954 7.144 1.00 66.44 94 ASN A CA 1
ATOM 752 C C . ASN A 1 94 ? -8.545 -4.646 8.641 1.00 66.44 94 ASN A C 1
ATOM 754 O O . ASN A 1 94 ? -9.458 -4.811 9.454 1.00 66.44 94 ASN A O 1
ATOM 758 N N . LYS A 1 95 ? -7.363 -4.150 9.027 1.00 70.94 95 LYS A N 1
ATOM 759 C CA . LYS A 1 95 ? -7.078 -3.774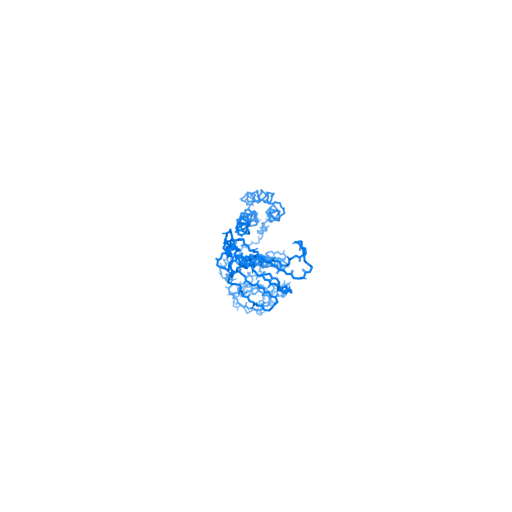 10.419 1.00 70.94 95 LYS A CA 1
ATOM 760 C C . LYS A 1 95 ? -7.880 -2.549 10.864 1.00 70.94 95 LYS A C 1
ATOM 762 O O . LYS A 1 95 ? -8.373 -2.518 11.993 1.00 70.94 95 LYS A O 1
ATOM 767 N N . TRP A 1 96 ? -8.023 -1.556 9.993 1.00 74.31 96 TRP A N 1
ATOM 768 C CA . TRP A 1 96 ? -8.797 -0.349 10.265 1.00 74.31 96 TRP A CA 1
ATOM 769 C C . TRP A 1 96 ? -10.301 -0.633 10.351 1.00 74.31 96 TRP A C 1
ATOM 771 O O . TRP A 1 96 ? -10.943 -0.201 11.309 1.00 74.31 96 TRP A O 1
ATOM 781 N N . TYR A 1 97 ? -10.838 -1.425 9.418 1.00 68.12 97 TYR A N 1
ATOM 782 C CA . TYR A 1 97 ? -12.247 -1.813 9.362 1.00 68.12 97 TYR A CA 1
ATOM 783 C C . TYR A 1 97 ? -12.704 -2.465 10.669 1.00 68.12 97 TYR A C 1
ATOM 785 O O . TYR A 1 97 ? -13.692 -2.034 11.258 1.00 68.12 97 TYR A O 1
ATOM 793 N N . LYS A 1 98 ? -11.926 -3.419 11.200 1.00 60.91 98 LYS A N 1
ATOM 794 C CA . LYS A 1 98 ? -12.220 -4.072 12.489 1.00 60.91 98 LYS A CA 1
ATOM 795 C C . LYS A 1 98 ? -12.332 -3.081 13.643 1.00 60.91 98 LYS A C 1
ATOM 797 O O . LYS A 1 98 ? -13.259 -3.155 14.444 1.00 60.91 98 LYS A O 1
ATOM 802 N N . ASN A 1 99 ? -11.394 -2.141 13.724 1.00 63.91 99 ASN A N 1
ATOM 803 C CA . ASN A 1 99 ? -11.376 -1.170 14.810 1.00 63.91 99 ASN A CA 1
ATOM 804 C C . ASN A 1 99 ? -12.518 -0.148 14.678 1.00 63.91 99 ASN A C 1
ATOM 806 O O . ASN A 1 99 ? -13.089 0.265 15.684 1.00 63.91 99 ASN A O 1
ATOM 810 N N . LYS A 1 100 ? -12.880 0.241 13.449 1.00 70.31 100 LYS A N 1
ATOM 811 C CA . LYS A 1 100 ? -13.984 1.174 13.195 1.00 70.31 100 LYS A CA 1
ATOM 812 C C . LYS A 1 100 ? -15.352 0.532 13.430 1.00 70.31 100 LYS A C 1
ATOM 814 O O . LYS A 1 100 ? -16.219 1.177 14.012 1.00 70.31 100 LYS A O 1
ATOM 819 N N . TYR A 1 101 ? -15.526 -0.731 13.045 1.00 71.69 101 TYR A N 1
ATOM 820 C CA . TYR A 1 101 ? -16.771 -1.471 13.245 1.00 71.69 101 TYR A CA 1
ATOM 821 C C . TYR A 1 101 ? -17.107 -1.644 14.735 1.00 71.69 101 TYR A C 1
ATOM 823 O O . TYR A 1 101 ? -18.233 -1.372 15.140 1.00 71.69 101 TYR A O 1
ATOM 831 N N . GLU A 1 102 ? -16.123 -1.990 15.578 1.00 71.19 102 GLU A N 1
ATOM 832 C CA . GLU A 1 102 ? -16.320 -2.073 17.037 1.00 71.19 102 GLU A CA 1
ATOM 833 C C . GLU A 1 102 ? -16.770 -0.747 17.653 1.00 71.19 102 GLU A C 1
ATOM 835 O O . GLU A 1 102 ? -17.646 -0.733 18.513 1.00 71.19 102 GLU A O 1
ATOM 840 N N . ILE A 1 103 ? -16.182 0.364 17.205 1.00 71.44 103 ILE A N 1
ATOM 841 C CA . ILE A 1 103 ? -16.516 1.705 17.698 1.00 71.44 103 ILE A CA 1
ATOM 842 C C . ILE A 1 103 ? -17.912 2.134 17.228 1.00 71.44 103 ILE A C 1
ATOM 844 O O . ILE A 1 103 ? -18.637 2.784 17.976 1.00 71.44 103 ILE A O 1
ATOM 848 N N . HIS A 1 104 ? -18.307 1.764 16.009 1.00 77.69 104 HIS A N 1
ATOM 849 C CA . HIS A 1 104 ? -19.647 2.046 15.497 1.00 77.69 104 HIS A CA 1
ATOM 850 C C . HIS A 1 104 ? -20.720 1.239 16.242 1.00 77.69 104 HIS A C 1
ATOM 852 O O . HIS A 1 104 ? -21.748 1.787 16.637 1.00 77.69 104 HIS A O 1
ATOM 858 N N . LEU A 1 105 ? -20.469 -0.054 16.476 1.00 80.19 105 LEU A N 1
ATOM 859 C CA . LEU A 1 105 ? -21.417 -0.949 17.142 1.00 80.19 105 LEU A CA 1
ATOM 860 C C . LEU A 1 105 ? -21.534 -0.658 18.647 1.00 80.19 105 LEU A C 1
ATOM 862 O O . LEU A 1 105 ? -22.623 -0.726 19.219 1.00 80.19 105 LEU A O 1
ATOM 866 N N . PHE A 1 106 ? -20.428 -0.287 19.292 1.00 80.81 106 PHE A N 1
ATOM 867 C CA . PHE A 1 106 ? -20.385 0.095 20.699 1.00 80.81 106 PHE A CA 1
ATOM 868 C C . PHE A 1 106 ? -19.891 1.536 20.813 1.00 80.81 106 PHE A C 1
ATOM 870 O O . PHE A 1 106 ? -18.686 1.784 20.856 1.00 80.81 106 PHE A O 1
ATOM 877 N N . LYS A 1 107 ? -20.837 2.483 20.932 1.00 71.81 107 LYS A N 1
ATOM 878 C CA . LYS A 1 107 ? -20.564 3.928 21.099 1.00 71.81 107 LYS A CA 1
ATOM 879 C C . LYS A 1 107 ? -19.486 4.228 22.154 1.00 71.81 107 LYS A C 1
ATOM 881 O O . LYS A 1 107 ? -18.777 5.223 22.048 1.00 71.81 107 LYS A O 1
ATOM 886 N N . THR A 1 108 ? -19.342 3.365 23.163 1.00 71.06 108 THR A N 1
ATOM 887 C CA . THR A 1 108 ? -18.250 3.404 24.139 1.00 71.06 108 THR A CA 1
ATOM 888 C C . THR A 1 108 ? -17.616 2.020 24.298 1.00 71.06 108 THR A C 1
ATOM 890 O O . THR A 1 108 ? -18.293 0.991 24.254 1.00 71.06 108 THR A O 1
ATOM 893 N N . LYS A 1 109 ? -16.304 1.971 24.562 1.00 63.81 109 LYS A N 1
ATOM 894 C CA . LYS A 1 109 ? -15.592 0.709 24.851 1.00 63.81 109 LYS A CA 1
ATOM 895 C C . LYS A 1 109 ? -16.118 -0.014 26.097 1.00 63.81 109 LYS A C 1
ATOM 897 O O . LYS A 1 109 ? -16.004 -1.235 26.185 1.00 63.81 109 LYS A O 1
ATOM 902 N N . ASN A 1 110 ? -16.711 0.732 27.028 1.00 75.00 110 ASN A N 1
ATOM 903 C CA . ASN A 1 110 ? -17.313 0.194 28.245 1.00 75.00 110 ASN A CA 1
ATOM 904 C C . ASN A 1 110 ? -18.509 -0.704 27.929 1.00 75.00 110 ASN A C 1
ATOM 906 O O . ASN A 1 110 ? -18.674 -1.735 28.567 1.00 75.00 110 ASN A O 1
ATOM 910 N N . ASN A 1 111 ? -19.299 -0.359 26.911 1.00 83.50 111 ASN A N 1
ATOM 911 C CA . ASN A 1 111 ? -20.482 -1.133 26.548 1.00 83.50 111 ASN A CA 1
ATOM 912 C C . ASN A 1 111 ? -20.115 -2.569 26.151 1.00 83.50 111 ASN A C 1
ATOM 914 O O . ASN A 1 111 ? -20.689 -3.516 26.682 1.00 83.50 111 ASN A O 1
ATOM 918 N N . LEU A 1 112 ? -19.096 -2.742 25.301 1.00 84.38 112 LEU A N 1
ATOM 919 C CA . LEU A 1 112 ? -18.605 -4.073 24.934 1.00 84.38 112 LEU A CA 1
ATOM 920 C C . LEU A 1 112 ? -18.041 -4.827 26.147 1.00 84.38 112 LEU A C 1
ATOM 922 O O . LEU A 1 112 ? -18.306 -6.014 26.319 1.00 84.38 112 LEU A O 1
ATOM 926 N N . PHE A 1 113 ? -17.271 -4.146 27.000 1.00 82.38 113 PHE A N 1
ATOM 927 C CA . PHE A 1 113 ? -16.693 -4.758 28.197 1.00 82.38 113 PHE A CA 1
ATOM 928 C C . PHE A 1 113 ? -17.764 -5.241 29.186 1.00 82.38 113 PHE A C 1
ATOM 930 O O . PHE A 1 113 ? -17.646 -6.343 29.726 1.00 82.38 113 PHE A O 1
ATOM 937 N N . ASN A 1 114 ? -18.823 -4.455 29.386 1.00 86.69 114 ASN A N 1
ATOM 938 C CA . ASN A 1 114 ? -19.939 -4.797 30.264 1.00 86.69 114 ASN A CA 1
ATOM 939 C C . ASN A 1 114 ? -20.655 -6.061 29.773 1.00 86.69 114 ASN A C 1
ATOM 941 O O . ASN A 1 114 ? -20.900 -6.973 30.563 1.00 86.69 114 ASN A O 1
ATOM 945 N N . ILE A 1 115 ? -20.920 -6.153 28.465 1.00 89.69 115 ILE A N 1
ATOM 946 C CA . ILE A 1 115 ? -21.557 -7.333 27.866 1.00 89.69 115 ILE A CA 1
ATOM 947 C C . ILE A 1 115 ? -20.638 -8.555 27.965 1.00 89.69 115 ILE A C 1
ATOM 949 O O . ILE A 1 115 ? -21.085 -9.611 28.401 1.00 89.69 115 ILE A O 1
ATOM 953 N N . LEU A 1 116 ? -19.351 -8.430 27.626 1.00 88.62 116 LEU A N 1
ATOM 954 C CA . LEU A 1 116 ? -18.398 -9.545 27.724 1.00 88.62 116 LEU A CA 1
ATOM 955 C C . LEU A 1 116 ? -18.246 -10.052 29.163 1.00 88.62 116 LEU A C 1
ATOM 957 O O . LEU A 1 116 ? -18.209 -11.261 29.388 1.00 88.62 116 LEU A O 1
ATOM 961 N N . SER A 1 117 ? -18.208 -9.142 30.138 1.00 85.69 117 SER A N 1
ATOM 962 C CA . SER A 1 117 ? -18.145 -9.492 31.562 1.00 85.69 117 SER A CA 1
ATOM 963 C C . SER A 1 117 ? -19.410 -10.221 32.011 1.00 85.69 117 SER A C 1
ATOM 965 O O . SER A 1 117 ? -19.329 -11.233 32.709 1.00 85.69 117 SER A O 1
ATOM 967 N N . TYR A 1 118 ? -20.580 -9.754 31.568 1.00 89.06 118 TYR A N 1
ATOM 968 C CA . TYR A 1 118 ? -21.854 -10.417 31.827 1.00 89.06 118 TYR A CA 1
ATOM 969 C C . TYR A 1 118 ? -21.913 -11.822 31.216 1.00 89.06 118 TYR A C 1
ATOM 971 O O . TYR A 1 118 ? -22.284 -12.767 31.915 1.00 89.06 118 TYR A O 1
ATOM 979 N N . ILE A 1 119 ? -21.511 -11.975 29.948 1.00 91.62 119 ILE A N 1
ATOM 980 C CA . ILE A 1 119 ? -21.457 -13.273 29.262 1.00 91.62 119 ILE A CA 1
ATOM 981 C C . ILE A 1 119 ? -20.529 -14.214 30.030 1.00 91.62 119 ILE A C 1
ATOM 983 O O . ILE A 1 119 ? -20.951 -15.305 30.399 1.00 91.62 119 ILE A O 1
ATOM 987 N N . ASN A 1 120 ? -19.306 -13.783 30.353 1.00 88.38 120 ASN A N 1
ATOM 988 C CA . ASN A 1 120 ? -18.347 -14.616 31.076 1.00 88.38 120 ASN A CA 1
ATOM 989 C C . ASN A 1 120 ? -18.888 -15.078 32.437 1.00 88.38 120 ASN A C 1
ATOM 991 O O . ASN A 1 120 ? -18.851 -16.265 32.752 1.00 88.38 120 ASN A O 1
ATOM 995 N N . ASN A 1 121 ? -19.446 -14.159 33.228 1.00 88.25 121 ASN A N 1
ATOM 996 C CA . ASN A 1 121 ? -20.012 -14.485 34.537 1.00 88.25 121 ASN A CA 1
ATOM 997 C C . ASN A 1 121 ? -21.233 -15.406 34.435 1.00 88.25 121 ASN A C 1
ATOM 999 O O . ASN A 1 121 ? -21.396 -16.296 35.264 1.00 88.25 121 ASN A O 1
ATOM 1003 N N . SER A 1 122 ? -22.072 -15.222 33.417 1.00 89.88 122 SER A N 1
ATOM 1004 C CA . SER A 1 122 ? -23.253 -16.061 33.186 1.00 89.88 122 SER A CA 1
ATOM 1005 C C . SER A 1 122 ? -22.862 -17.464 32.717 1.00 89.88 122 SER A C 1
ATOM 1007 O O . SER A 1 122 ? -23.393 -18.448 33.224 1.00 89.88 122 SER A O 1
ATOM 1009 N N . LYS A 1 123 ? -21.863 -17.578 31.834 1.00 90.25 123 LYS A N 1
ATOM 1010 C CA . LYS A 1 123 ? -21.313 -18.866 31.388 1.00 90.25 123 LYS A CA 1
ATOM 1011 C C . LYS A 1 123 ? -20.632 -19.622 32.526 1.00 90.25 123 LYS A C 1
ATOM 1013 O O . LYS A 1 123 ? -20.839 -20.823 32.651 1.00 90.25 123 LYS A O 1
ATOM 1018 N N . ARG A 1 124 ? -19.906 -18.929 33.413 1.00 88.69 124 ARG A N 1
ATOM 1019 C CA . ARG A 1 124 ? -19.342 -19.529 34.640 1.00 88.69 124 ARG A CA 1
ATOM 1020 C C . ARG A 1 124 ? -20.410 -20.071 35.595 1.00 88.69 124 ARG A C 1
ATOM 1022 O O . ARG A 1 124 ? -20.114 -20.975 36.364 1.00 88.69 124 ARG A O 1
ATOM 1029 N N . LYS A 1 125 ? -21.635 -19.542 35.536 1.00 91.38 125 LYS A N 1
ATOM 1030 C CA . LYS A 1 125 ? -22.803 -20.032 36.286 1.00 91.38 125 LYS A CA 1
ATOM 1031 C C . LYS A 1 125 ? -23.575 -21.145 35.559 1.00 91.38 125 LYS A C 1
ATOM 1033 O O . LYS A 1 125 ? -24.645 -21.520 36.018 1.00 91.38 125 LYS A O 1
ATOM 1038 N N . GLY A 1 126 ? -23.078 -21.638 34.422 1.00 91.56 126 GLY A N 1
ATOM 1039 C CA . GLY A 1 126 ? -23.741 -22.684 33.638 1.00 91.56 126 GLY A CA 1
ATOM 1040 C C . GLY A 1 126 ? -24.953 -22.207 32.831 1.00 91.56 126 GLY A C 1
ATOM 1041 O O . GLY A 1 126 ? -25.711 -23.034 32.338 1.00 91.56 126 GLY A O 1
ATOM 1042 N N . MET A 1 127 ? -25.153 -20.893 32.671 1.00 91.56 127 MET A N 1
ATOM 1043 C CA . MET A 1 127 ? -26.308 -20.364 31.942 1.00 91.56 127 MET A CA 1
ATOM 1044 C C . MET A 1 127 ? -26.218 -20.683 30.435 1.00 91.56 127 MET A C 1
ATOM 1046 O O . MET A 1 127 ? -25.161 -20.450 29.830 1.00 91.56 127 MET A O 1
ATOM 1050 N N . PRO A 1 128 ? -27.305 -21.169 29.802 1.00 93.75 128 PRO A N 1
ATOM 1051 C CA . PRO A 1 128 ? -27.332 -21.438 28.370 1.00 93.75 128 PRO A CA 1
ATOM 1052 C C . PRO A 1 128 ? -27.308 -20.144 27.543 1.00 93.75 128 PRO A C 1
ATOM 1054 O O . PRO A 1 128 ? -27.845 -19.107 27.935 1.00 93.75 128 PRO A O 1
ATOM 1057 N N . ASP A 1 129 ? -26.721 -20.211 26.348 1.00 89.69 129 ASP A N 1
ATOM 1058 C CA . ASP A 1 129 ? -26.503 -19.055 25.462 1.00 89.69 129 ASP A CA 1
ATOM 1059 C C . ASP A 1 129 ? -27.787 -18.312 25.103 1.00 89.69 129 ASP A C 1
ATOM 1061 O O . ASP A 1 129 ? -27.800 -17.084 25.019 1.00 89.69 129 ASP A O 1
ATOM 1065 N N . ILE A 1 130 ? -28.872 -19.059 24.904 1.00 89.50 130 ILE A N 1
ATOM 1066 C CA . ILE A 1 130 ? -30.200 -18.527 24.586 1.00 89.50 130 ILE A CA 1
ATOM 1067 C C . ILE A 1 130 ? -30.696 -17.625 25.716 1.00 89.50 130 ILE A C 1
ATOM 1069 O O . ILE A 1 130 ? -31.220 -16.536 25.470 1.00 89.50 130 ILE A O 1
ATOM 1073 N N . GLU A 1 131 ? -30.480 -18.036 26.963 1.00 92.94 131 GLU A N 1
ATOM 1074 C CA . GLU A 1 131 ? -30.901 -17.269 28.126 1.00 92.94 131 GLU A CA 1
ATOM 1075 C C . GLU A 1 131 ? -30.049 -16.005 28.300 1.00 92.94 131 GLU A C 1
ATOM 1077 O O . GLU A 1 131 ? -30.594 -14.922 28.524 1.00 92.94 131 GLU A O 1
ATOM 1082 N N . ILE A 1 132 ? -28.734 -16.102 28.082 1.00 92.44 132 ILE A N 1
ATOM 1083 C CA . ILE A 1 132 ? -27.817 -14.950 28.085 1.00 92.44 132 ILE A CA 1
ATOM 1084 C C . ILE A 1 132 ? -28.242 -13.919 27.030 1.00 92.44 132 ILE A C 1
ATOM 1086 O O . ILE A 1 132 ? -28.365 -12.731 27.337 1.00 92.44 132 ILE A O 1
ATOM 1090 N N . ARG A 1 133 ? -28.522 -14.366 25.796 1.00 92.44 133 ARG A N 1
ATOM 1091 C CA . ARG A 1 133 ? -28.997 -13.506 24.698 1.00 92.44 133 ARG A CA 1
ATOM 1092 C C . ARG A 1 133 ? -30.331 -12.842 25.046 1.00 92.44 133 ARG A C 1
ATOM 1094 O O . ARG A 1 133 ? -30.487 -11.641 24.841 1.00 92.44 133 ARG A O 1
ATOM 1101 N N . THR A 1 134 ? -31.261 -13.596 25.630 1.00 88.62 134 THR A N 1
ATOM 1102 C CA . THR A 1 134 ? -32.585 -13.095 26.032 1.00 88.62 134 THR A CA 1
ATOM 1103 C C . THR A 1 134 ? -32.477 -12.022 27.115 1.00 88.62 134 THR A C 1
ATOM 1105 O O . THR A 1 134 ? -33.108 -10.971 27.014 1.00 88.62 134 THR A O 1
ATOM 1108 N N . ARG A 1 135 ? -31.646 -12.243 28.141 1.00 91.06 135 ARG A N 1
ATOM 1109 C CA . ARG A 1 135 ? -31.436 -11.284 29.236 1.00 91.06 135 ARG A CA 1
ATOM 1110 C C . ARG A 1 135 ? -30.741 -10.006 28.753 1.00 91.06 135 ARG A C 1
ATOM 1112 O O . ARG A 1 135 ? -31.176 -8.917 29.117 1.00 91.06 135 ARG A O 1
ATOM 1119 N N . LEU A 1 136 ? -29.745 -10.122 27.870 1.00 89.69 136 LEU A N 1
ATOM 1120 C CA . LEU A 1 136 ? -29.114 -8.963 27.227 1.00 89.69 136 LEU A CA 1
ATOM 1121 C C . LEU A 1 136 ? -30.093 -8.187 26.333 1.00 89.69 136 LEU A C 1
ATOM 1123 O O . LEU A 1 136 ? -30.052 -6.957 26.283 1.00 89.69 136 LEU A O 1
ATOM 1127 N N . LYS A 1 137 ? -31.004 -8.884 25.646 1.00 90.69 137 LYS A N 1
ATOM 1128 C CA . LYS A 1 137 ? -32.036 -8.230 24.838 1.00 90.69 137 LYS A CA 1
ATOM 1129 C C . LYS A 1 137 ? -33.023 -7.453 25.710 1.00 90.69 137 LYS A C 1
ATOM 1131 O O . LYS A 1 137 ? -33.340 -6.311 25.388 1.00 90.69 137 LYS A O 1
ATOM 1136 N N . LYS A 1 138 ? -33.449 -8.037 26.836 1.00 87.06 138 LYS A N 1
ATOM 1137 C CA . LYS A 1 138 ? -34.308 -7.374 27.835 1.00 87.06 138 LYS A CA 1
ATOM 1138 C C . LYS A 1 138 ? -33.647 -6.142 28.459 1.00 87.06 138 LYS A C 1
ATOM 1140 O O . LYS A 1 138 ? -34.345 -5.187 28.767 1.00 87.06 138 LYS A O 1
ATOM 1145 N N . SER A 1 139 ? -32.319 -6.126 28.598 1.00 83.62 139 SER A N 1
ATOM 1146 C CA . SER A 1 139 ? -31.577 -4.966 29.114 1.00 83.62 139 SER A CA 1
ATOM 1147 C C . SER A 1 139 ? -31.308 -3.871 28.069 1.00 83.62 139 SER A C 1
ATOM 1149 O O . SER A 1 139 ? -30.537 -2.956 28.343 1.00 83.62 139 SER A O 1
ATOM 1151 N N . GLY A 1 140 ? -31.893 -3.966 26.869 1.00 84.69 140 GLY A N 1
ATOM 1152 C CA . GLY A 1 140 ? -31.845 -2.911 25.852 1.00 84.69 140 GLY A CA 1
ATOM 1153 C C . GLY A 1 140 ? -30.717 -3.019 24.819 1.00 84.69 140 GLY A C 1
ATOM 1154 O O . GLY A 1 140 ? -30.556 -2.104 24.015 1.00 84.69 140 GLY A O 1
ATOM 1155 N N . TRP A 1 141 ? -29.945 -4.112 24.786 1.00 87.88 141 TRP A N 1
ATOM 1156 C CA . TRP A 1 141 ? -28.902 -4.297 23.766 1.00 87.88 141 TRP A CA 1
ATOM 1157 C C . TRP A 1 141 ? -29.488 -4.717 22.406 1.00 87.88 141 TRP A C 1
ATOM 1159 O O . TRP A 1 141 ? -30.490 -5.438 22.324 1.00 87.88 141 TRP A O 1
ATOM 1169 N N . THR A 1 142 ? -28.861 -4.287 21.307 1.00 89.31 142 THR A N 1
ATOM 1170 C CA . THR A 1 142 ? -29.280 -4.691 19.954 1.00 89.31 142 THR A CA 1
ATOM 1171 C C . THR A 1 142 ? -28.850 -6.128 19.646 1.00 89.31 142 THR A C 1
ATOM 1173 O O . THR A 1 142 ? -27.891 -6.645 20.219 1.00 89.31 142 THR A O 1
ATOM 1176 N N . TRP A 1 143 ? -29.546 -6.796 18.719 1.00 84.56 143 TRP A N 1
ATOM 1177 C CA . TRP A 1 143 ? -29.199 -8.167 18.320 1.00 84.56 143 TRP A CA 1
ATOM 1178 C C . TRP A 1 143 ? -27.779 -8.270 17.755 1.00 84.56 143 TRP A C 1
ATOM 1180 O O . TRP A 1 143 ? -27.078 -9.236 18.036 1.00 84.56 143 TRP A O 1
ATOM 1190 N N . GLU A 1 144 ? -27.330 -7.241 17.041 1.00 84.50 144 GLU A N 1
ATOM 1191 C CA . GLU A 1 144 ? -25.980 -7.143 16.486 1.00 84.50 144 GLU A CA 1
ATOM 1192 C C . GLU A 1 144 ? -24.923 -7.037 17.590 1.00 84.50 144 GLU A C 1
ATOM 1194 O O . GLU A 1 144 ? -23.919 -7.742 17.551 1.00 84.50 144 GLU A O 1
ATOM 1199 N N . GLN A 1 145 ? -25.160 -6.207 18.613 1.00 88.75 145 GLN A N 1
ATOM 1200 C CA . GLN A 1 145 ? -24.265 -6.068 19.769 1.00 88.75 145 GLN A CA 1
ATOM 1201 C C . GLN A 1 145 ? -24.148 -7.378 20.551 1.00 88.75 145 GLN A C 1
ATOM 1203 O O . GLN A 1 145 ? -23.049 -7.767 20.958 1.00 88.75 145 GLN A O 1
ATOM 1208 N N . ILE A 1 146 ? -25.277 -8.062 20.746 1.00 90.00 146 ILE A N 1
ATOM 1209 C CA . ILE A 1 146 ? -25.345 -9.350 21.436 1.00 90.00 146 ILE A CA 1
ATOM 1210 C C . ILE A 1 146 ? -24.590 -10.412 20.637 1.00 90.00 146 ILE A C 1
ATOM 1212 O O . ILE A 1 146 ? -23.717 -11.081 21.186 1.00 90.00 146 ILE A O 1
ATOM 1216 N N . ASP A 1 147 ? -24.882 -10.547 19.344 1.00 89.19 147 ASP A N 1
ATOM 1217 C CA . ASP A 1 147 ? -24.267 -11.563 18.494 1.00 89.19 147 ASP A CA 1
ATOM 1218 C C . ASP A 1 147 ? -22.758 -11.351 18.345 1.00 89.19 147 ASP A C 1
ATOM 1220 O O . ASP A 1 147 ? -21.972 -12.284 18.512 1.00 89.19 147 ASP A O 1
ATOM 1224 N N . TYR A 1 148 ? -22.346 -10.098 18.145 1.00 87.38 148 TYR A N 1
ATOM 1225 C CA . TYR A 1 148 ? -20.944 -9.702 18.136 1.00 87.38 148 TYR A CA 1
ATOM 1226 C C . TYR A 1 148 ? -20.226 -10.093 19.427 1.00 87.38 148 TYR A C 1
ATOM 1228 O O . TYR A 1 148 ? -19.141 -10.676 19.393 1.00 87.38 148 TYR A O 1
ATOM 1236 N N . SER A 1 149 ? -20.823 -9.770 20.576 1.00 89.06 149 SER A N 1
ATOM 1237 C CA . SER A 1 149 ? -20.211 -10.016 21.884 1.00 89.06 149 SER A CA 1
ATOM 1238 C C . SER A 1 149 ? -20.131 -11.510 22.196 1.00 89.06 149 SER A C 1
ATOM 1240 O O . SER A 1 149 ? -19.118 -11.959 22.729 1.00 89.06 149 SER A O 1
ATOM 1242 N N . MET A 1 150 ? -21.149 -12.287 21.809 1.00 89.00 150 MET A N 1
ATOM 1243 C CA . MET A 1 150 ? -21.149 -13.749 21.929 1.00 89.00 150 MET A CA 1
ATOM 1244 C C . MET A 1 150 ? -20.060 -14.380 21.051 1.00 89.00 150 MET A C 1
ATOM 1246 O O . MET A 1 150 ? -19.244 -15.147 21.557 1.00 89.00 150 MET A O 1
ATOM 1250 N N . LYS A 1 151 ? -19.963 -13.990 19.771 1.00 86.00 151 LYS A N 1
ATOM 1251 C CA . LYS A 1 151 ? -18.888 -14.437 18.861 1.00 86.00 151 LYS A CA 1
ATOM 1252 C C . LYS A 1 151 ? -17.504 -14.094 19.411 1.00 86.00 151 LYS A C 1
ATOM 1254 O O . LYS A 1 151 ? -16.606 -14.935 19.442 1.00 86.00 151 LYS A O 1
ATOM 1259 N N . LYS A 1 152 ? -17.338 -12.867 19.912 1.00 83.88 152 LYS A N 1
ATOM 1260 C CA . LYS A 1 152 ? -16.084 -12.395 20.510 1.00 83.88 152 LYS A CA 1
ATOM 1261 C C . LYS A 1 152 ? -15.714 -13.160 21.786 1.00 83.88 152 LYS A C 1
ATOM 1263 O O . LYS A 1 152 ? -14.533 -13.436 21.979 1.00 83.88 152 LYS A O 1
ATOM 1268 N N . TYR A 1 153 ? -16.686 -13.537 22.621 1.00 86.88 153 TYR A N 1
ATOM 1269 C CA . TYR A 1 153 ? -16.462 -14.364 23.814 1.00 86.88 153 TYR A CA 1
ATOM 1270 C C . TYR A 1 153 ? -15.901 -15.750 23.462 1.00 86.88 153 TYR A C 1
ATOM 1272 O O . TYR A 1 153 ? -14.911 -16.185 24.049 1.00 86.88 153 TYR A O 1
ATOM 1280 N N . TYR A 1 154 ? -16.471 -16.412 22.454 1.00 83.06 154 TYR A N 1
ATOM 1281 C CA . TYR A 1 154 ? -16.006 -17.727 21.999 1.00 83.06 154 TYR A CA 1
ATOM 1282 C C . TYR A 1 154 ? -14.674 -17.694 21.236 1.00 83.06 154 TYR A C 1
ATOM 1284 O O . TYR A 1 154 ? -14.120 -18.744 20.906 1.00 83.06 154 TYR A O 1
ATOM 1292 N N . GLY A 1 155 ? -14.131 -16.502 20.967 1.00 71.88 155 GLY A N 1
ATOM 1293 C CA . GLY A 1 155 ? -12.965 -16.341 20.102 1.00 71.88 155 GLY A CA 1
ATOM 1294 C C . GLY A 1 155 ? -13.270 -16.700 18.645 1.00 71.88 155 GLY A C 1
ATOM 1295 O O . GLY A 1 155 ? -12.359 -17.032 17.883 1.00 71.88 155 GLY A O 1
ATOM 1296 N N . GLU A 1 156 ? -14.545 -16.657 18.251 1.00 66.25 156 GLU A N 1
ATOM 1297 C CA . GLU A 1 156 ? -14.950 -16.872 16.870 1.00 66.25 156 GLU A CA 1
ATOM 1298 C C . GLU A 1 156 ? -14.474 -15.702 16.007 1.00 66.25 156 GLU A C 1
ATOM 1300 O O . GLU A 1 156 ? -14.468 -14.536 16.416 1.00 66.25 156 GLU A O 1
ATOM 1305 N N . LYS A 1 157 ? -14.031 -16.014 14.786 1.00 54.47 157 LYS A N 1
ATOM 1306 C CA . LYS A 1 157 ? -13.598 -14.991 13.836 1.00 54.47 157 LYS A CA 1
ATOM 1307 C C . LYS A 1 157 ? -14.786 -14.090 13.508 1.00 54.47 157 LYS A C 1
ATOM 1309 O O . LYS A 1 157 ? -15.748 -14.513 12.879 1.00 54.47 157 LYS A O 1
ATOM 1314 N N . ILE A 1 158 ? -14.669 -12.825 13.887 1.00 56.94 158 ILE A N 1
ATOM 1315 C CA . ILE A 1 158 ? -15.627 -11.774 13.560 1.00 56.94 158 ILE A CA 1
ATOM 1316 C C . ILE A 1 158 ? -15.390 -11.365 12.101 1.00 56.94 158 ILE A C 1
ATOM 1318 O O . ILE A 1 158 ? -14.668 -10.414 11.808 1.00 56.94 158 ILE A O 1
ATOM 1322 N N . PHE A 1 159 ? -15.934 -12.156 11.184 1.00 49.19 159 PHE A N 1
ATOM 1323 C CA . PHE A 1 159 ? -16.080 -11.821 9.774 1.00 49.19 159 PHE A CA 1
ATOM 1324 C C . PHE A 1 159 ? -17.499 -12.218 9.357 1.00 49.19 159 PHE A C 1
ATOM 1326 O O . PHE A 1 159 ? -17.914 -13.357 9.563 1.00 49.19 159 PHE A O 1
ATOM 1333 N N . MET A 1 160 ? -18.260 -11.270 8.804 1.00 58.28 160 MET A N 1
ATOM 1334 C CA . MET A 1 160 ? -19.378 -11.622 7.928 1.00 58.28 160 MET A CA 1
ATOM 1335 C C . MET A 1 160 ? -18.780 -12.256 6.661 1.00 58.28 160 MET A C 1
ATOM 1337 O O . MET A 1 160 ? -17.772 -11.765 6.160 1.00 58.28 160 MET A O 1
ATOM 1341 N N . ALA A 1 161 ? -19.411 -13.334 6.188 1.00 39.97 161 ALA A N 1
ATOM 1342 C CA . ALA A 1 161 ? -18.966 -14.288 5.163 1.00 39.97 161 ALA A CA 1
ATOM 1343 C C . ALA A 1 161 ? -17.923 -15.327 5.634 1.00 39.97 161 ALA A C 1
ATOM 1345 O O . ALA A 1 161 ? -16.817 -15.025 6.083 1.00 39.97 161 ALA A O 1
ATOM 1346 N N . GLY A 1 162 ? -18.335 -16.595 5.556 1.00 44.00 162 GLY A N 1
ATOM 1347 C CA . GLY A 1 162 ? -17.641 -17.745 6.115 1.00 44.00 162 GLY A CA 1
ATOM 1348 C C . GLY A 1 162 ? -16.301 -18.073 5.455 1.00 44.00 162 GLY A C 1
ATOM 1349 O O . GLY A 1 162 ? -16.200 -18.204 4.243 1.00 44.00 162 GLY A O 1
ATOM 1350 N N . LYS A 1 163 ? -15.287 -18.275 6.299 1.00 38.62 163 LYS A N 1
ATOM 1351 C CA . LYS A 1 163 ? -14.366 -19.429 6.319 1.00 38.62 163 LYS A CA 1
ATOM 1352 C C . LYS A 1 163 ? -13.380 -19.217 7.471 1.00 38.62 163 LYS A C 1
ATOM 1354 O O . LYS A 1 163 ? -12.698 -18.196 7.577 1.00 38.62 163 LYS A O 1
ATOM 1359 N N . GLY A 1 164 ? -13.397 -20.163 8.405 1.00 41.09 164 GLY A N 1
ATOM 1360 C CA . GLY A 1 164 ? -12.719 -20.075 9.691 1.00 41.09 164 GLY A CA 1
ATOM 1361 C C . GLY A 1 164 ? -11.210 -20.262 9.580 1.00 41.09 164 GLY A C 1
ATOM 1362 O O . GLY A 1 164 ? -10.723 -21.190 8.951 1.00 41.09 164 GLY A O 1
ATOM 1363 N N . GLN A 1 165 ? -10.465 -19.404 10.268 1.00 41.22 165 GLN A N 1
ATOM 1364 C CA . GLN A 1 165 ? -9.097 -19.704 10.684 1.00 41.22 165 GLN A CA 1
ATOM 1365 C C . GLN A 1 165 ? -8.883 -19.017 12.041 1.00 41.22 165 GLN A C 1
ATOM 1367 O O . GLN A 1 165 ? -9.233 -17.861 12.224 1.00 41.22 165 GLN A O 1
ATOM 1372 N N . ARG A 1 166 ? -8.426 -19.750 13.048 1.00 41.19 166 ARG A N 1
ATOM 1373 C CA . ARG A 1 166 ? -8.444 -19.328 14.456 1.00 41.19 166 ARG A CA 1
ATOM 1374 C C . ARG A 1 166 ? -7.307 -18.344 14.737 1.00 41.19 166 ARG A C 1
ATOM 1376 O O . ARG A 1 166 ? -6.176 -18.772 14.916 1.00 41.19 166 ARG A O 1
ATOM 1383 N N . ILE A 1 167 ? -7.571 -17.037 14.750 1.00 43.94 167 ILE A N 1
ATOM 1384 C CA . ILE A 1 167 ? -6.567 -16.045 15.176 1.00 43.94 167 ILE A CA 1
ATOM 1385 C C . ILE A 1 167 ? -7.236 -15.047 16.120 1.00 43.94 167 ILE A C 1
ATOM 1387 O O . ILE A 1 167 ? -7.810 -14.048 15.690 1.00 43.94 167 ILE A O 1
ATOM 1391 N N . GLY A 1 168 ? -7.173 -15.348 17.413 1.00 44.19 168 GLY A N 1
ATOM 1392 C CA . GLY A 1 168 ? -7.633 -14.488 18.497 1.00 44.19 168 GLY A CA 1
ATOM 1393 C C . GLY A 1 168 ? -7.538 -15.232 19.825 1.00 44.19 168 GLY A C 1
ATOM 1394 O O . GLY A 1 168 ? -8.012 -16.359 19.920 1.00 44.19 168 GLY A O 1
ATOM 1395 N N . LYS A 1 169 ? -6.879 -14.627 20.819 1.00 40.38 169 LYS A N 1
ATOM 1396 C CA . LYS A 1 169 ? -6.739 -15.173 22.181 1.00 40.38 169 LYS A CA 1
ATOM 1397 C C . LYS A 1 169 ? -8.119 -15.486 22.776 1.00 40.38 169 LYS A C 1
ATOM 1399 O O . LYS A 1 169 ? -9.066 -14.739 22.517 1.00 40.38 169 LYS A O 1
ATOM 1404 N N . LYS A 1 170 ? -8.238 -16.569 23.553 1.00 41.00 170 LYS A N 1
ATOM 1405 C CA . LYS A 1 170 ? -9.510 -16.959 24.180 1.00 41.00 170 LYS A CA 1
ATOM 1406 C C . LYS A 1 170 ? -9.901 -15.912 25.226 1.00 41.00 170 LYS A C 1
ATOM 1408 O O . LYS A 1 170 ? -9.041 -15.366 25.912 1.00 41.00 170 LYS A O 1
ATOM 1413 N N . ALA A 1 171 ? -11.200 -15.653 25.394 1.00 48.81 171 ALA A N 1
ATOM 1414 C CA . ALA A 1 171 ? -11.692 -14.748 26.438 1.00 48.81 171 ALA A CA 1
ATOM 1415 C C . ALA A 1 171 ? -11.283 -15.191 27.863 1.00 48.81 171 ALA A C 1
ATOM 1417 O O . ALA A 1 171 ? -11.218 -14.353 28.759 1.00 48.81 171 ALA A O 1
ATOM 1418 N N . SER A 1 172 ? -10.938 -16.474 28.050 1.00 44.66 172 SER A N 1
ATOM 1419 C CA . SER A 1 172 ? -10.357 -17.033 29.281 1.00 44.66 172 SER A CA 1
ATOM 1420 C C . SER A 1 172 ? -8.990 -16.457 29.652 1.00 44.66 172 SER A C 1
ATOM 1422 O O . SER A 1 172 ? -8.612 -16.513 30.816 1.00 44.66 172 SER A O 1
ATOM 1424 N N . ASP A 1 173 ? -8.253 -15.902 28.687 1.00 40.19 173 ASP A N 1
ATOM 1425 C CA . ASP A 1 173 ? -6.891 -15.393 28.896 1.00 40.19 173 ASP A CA 1
ATOM 1426 C C . ASP A 1 173 ? -6.891 -13.963 29.472 1.00 40.19 173 ASP A C 1
ATOM 1428 O O . ASP A 1 173 ? -5.842 -13.411 29.809 1.00 40.19 173 ASP A O 1
ATOM 1432 N N . TYR A 1 174 ? -8.068 -13.336 29.582 1.00 44.19 174 TYR A N 1
ATOM 1433 C CA . TYR A 1 174 ? -8.249 -12.029 30.203 1.00 44.19 174 TYR A CA 1
ATOM 1434 C C . TYR A 1 174 ? -8.663 -12.206 31.670 1.00 44.19 174 TYR A C 1
ATOM 1436 O O . TYR A 1 174 ? -9.706 -12.783 31.967 1.00 44.19 174 TYR A O 1
ATOM 1444 N N . ASN A 1 175 ? -7.868 -11.670 32.600 1.00 39.34 175 ASN A N 1
ATOM 1445 C CA . ASN A 1 175 ? -8.182 -11.669 34.031 1.00 39.34 175 ASN A CA 1
ATOM 1446 C C . ASN A 1 175 ? -9.363 -10.709 34.313 1.00 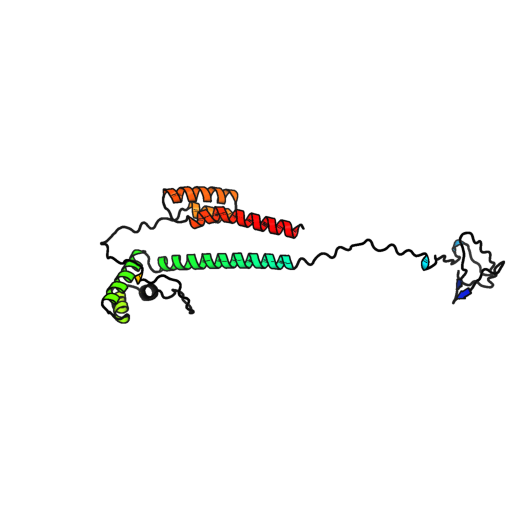39.34 175 ASN A C 1
ATOM 1448 O O . ASN A 1 175 ? -9.187 -9.499 34.469 1.00 39.34 175 ASN A O 1
ATOM 1452 N N . LEU A 1 176 ? -10.584 -11.253 34.282 1.00 47.12 176 LEU A N 1
ATOM 1453 C CA . LEU A 1 176 ? -11.869 -10.550 34.388 1.00 47.12 176 LEU A CA 1
ATOM 1454 C C . LEU A 1 176 ? -12.304 -10.390 35.856 1.00 47.12 176 LEU A C 1
ATOM 1456 O O . LEU A 1 176 ? -13.342 -10.906 36.268 1.00 47.12 176 LEU A O 1
ATOM 1460 N N . ASN A 1 177 ? -11.519 -9.664 36.653 1.00 38.28 177 ASN A N 1
ATOM 1461 C CA . ASN A 1 177 ? -11.968 -9.214 37.973 1.00 38.28 177 ASN A CA 1
ATOM 1462 C C . ASN A 1 177 ? -12.924 -8.014 37.816 1.00 38.28 177 ASN A C 1
ATOM 1464 O O . ASN A 1 177 ? -12.545 -7.033 37.164 1.00 38.28 177 ASN A O 1
ATOM 1468 N N . PRO A 1 178 ? -14.138 -8.036 38.404 1.00 44.66 178 PRO A N 1
ATOM 1469 C CA . PRO A 1 178 ? -15.019 -6.877 38.397 1.00 44.66 178 PRO A CA 1
ATOM 1470 C C . PRO A 1 178 ? -14.400 -5.785 39.276 1.00 44.66 178 PRO A C 1
ATOM 1472 O O . PRO A 1 178 ? -14.410 -5.870 40.500 1.00 44.66 178 PRO A O 1
ATOM 1475 N N . ARG A 1 179 ? -13.817 -4.760 38.648 1.00 39.53 179 ARG A N 1
ATOM 1476 C CA . ARG A 1 179 ? -13.468 -3.515 39.340 1.00 39.53 179 ARG A CA 1
ATOM 1477 C C . ARG A 1 179 ? -14.700 -2.605 39.378 1.00 39.53 179 ARG A C 1
ATOM 1479 O O . ARG A 1 179 ? -15.387 -2.514 38.357 1.00 39.53 179 ARG A O 1
ATOM 1486 N N . PRO A 1 180 ? -14.979 -1.939 40.513 1.00 39.31 180 PRO A N 1
ATOM 1487 C CA . PRO A 1 180 ? -16.066 -0.980 40.608 1.00 39.31 180 PRO A CA 1
ATOM 1488 C C . PRO A 1 180 ? -15.850 0.199 39.650 1.00 39.31 180 PRO A C 1
ATOM 1490 O O . PRO A 1 180 ? -14.750 0.455 39.153 1.00 39.31 180 PRO A O 1
ATOM 1493 N N . SER A 1 181 ? -16.967 0.852 39.358 1.00 44.41 181 SER A N 1
ATOM 1494 C CA . SER A 1 181 ? -17.215 1.836 38.311 1.00 44.41 181 SER A CA 1
ATOM 1495 C C . SER A 1 181 ? -16.211 2.989 38.183 1.00 44.41 181 SER A C 1
ATOM 1497 O O . SER A 1 181 ? -15.648 3.487 39.149 1.00 44.41 181 SER A O 1
ATOM 1499 N N . SER A 1 182 ? -16.107 3.437 36.926 1.00 42.41 182 SER A N 1
ATOM 1500 C CA . SER A 1 182 ? -15.544 4.696 36.420 1.00 42.41 182 SER A CA 1
ATOM 1501 C C . SER A 1 182 ? -14.089 5.014 36.772 1.00 42.41 182 SER A C 1
ATOM 1503 O O . SER A 1 182 ? -13.779 6.047 37.359 1.00 42.41 182 SER A O 1
ATOM 1505 N N . LYS A 1 183 ? -13.159 4.231 36.221 1.00 38.91 183 LYS A N 1
ATOM 1506 C CA . LYS A 1 183 ? -12.002 4.872 35.587 1.00 38.91 183 LYS A CA 1
ATOM 1507 C C . LYS A 1 183 ? -12.422 5.129 34.147 1.00 38.91 183 LYS A C 1
ATOM 1509 O O . LYS A 1 183 ? -12.638 4.169 33.406 1.00 38.91 183 LYS A O 1
ATOM 1514 N N . SER A 1 184 ? -12.653 6.391 33.781 1.00 42.12 184 SER A N 1
ATOM 1515 C CA . SER A 1 184 ? -12.814 6.773 32.378 1.00 42.12 184 SER A CA 1
ATOM 1516 C C . SER A 1 184 ? -11.711 6.062 31.596 1.00 42.12 184 SER A C 1
ATOM 1518 O O . SER A 1 184 ? -10.530 6.164 31.935 1.00 42.12 184 SER A O 1
ATOM 1520 N N . ILE A 1 185 ? -12.087 5.230 30.620 1.00 44.91 185 ILE A N 1
ATOM 1521 C CA . ILE A 1 185 ? -11.102 4.724 29.673 1.00 44.91 185 ILE A CA 1
ATOM 1522 C C . ILE A 1 185 ? -10.610 5.984 28.989 1.00 44.91 185 ILE A C 1
ATOM 1524 O O . ILE A 1 185 ? -11.323 6.531 28.150 1.00 44.91 185 ILE A O 1
ATOM 1528 N N . ASP A 1 186 ? -9.434 6.456 29.390 1.00 49.81 186 ASP A N 1
ATOM 1529 C CA . ASP A 1 186 ? -8.688 7.443 28.640 1.00 49.81 186 ASP A CA 1
ATOM 1530 C C . ASP A 1 186 ? -8.485 6.818 27.259 1.00 49.81 186 ASP A C 1
ATOM 1532 O O . ASP A 1 186 ? -7.665 5.913 27.041 1.00 49.81 186 ASP A O 1
ATOM 1536 N N . LEU A 1 187 ? -9.398 7.168 26.350 1.00 53.22 187 LEU A N 1
ATOM 1537 C CA . LEU A 1 187 ? -9.409 6.782 24.955 1.00 53.22 187 LEU A CA 1
ATOM 1538 C C . LEU A 1 187 ? -8.234 7.520 24.353 1.00 53.22 187 LEU A C 1
ATOM 1540 O O . LEU A 1 187 ? -8.395 8.558 23.725 1.00 53.22 187 LEU A O 1
ATOM 1544 N N . LYS A 1 188 ? -7.051 6.962 24.610 1.00 67.69 188 LYS A N 1
ATOM 1545 C CA . LYS A 1 188 ? -5.780 7.609 24.362 1.00 67.69 188 LYS A CA 1
ATOM 1546 C C . LYS A 1 188 ? -5.773 8.105 22.929 1.00 67.69 188 LYS A C 1
ATOM 1548 O O . LYS A 1 188 ? -5.815 7.293 21.992 1.00 67.69 188 LYS A O 1
ATOM 1553 N N . LYS A 1 189 ? -5.862 9.428 22.814 1.00 81.69 189 LYS A N 1
ATOM 1554 C CA . LYS A 1 189 ? -6.110 10.162 21.578 1.00 81.69 189 LYS A CA 1
ATOM 1555 C C . LYS A 1 189 ? -5.046 9.777 20.555 1.00 81.69 189 LYS A C 1
ATOM 1557 O O . LYS A 1 189 ? -3.908 9.473 20.922 1.00 81.69 189 LYS A O 1
ATOM 1562 N N . TYR A 1 190 ? -5.421 9.710 19.280 1.00 82.06 190 TYR A N 1
ATOM 1563 C CA . TYR A 1 190 ? -4.418 9.572 18.230 1.00 82.06 190 TYR A CA 1
ATOM 1564 C C . TYR A 1 190 ? -3.675 10.892 18.089 1.00 82.06 190 TYR A C 1
ATOM 1566 O O . TYR A 1 190 ? -4.301 11.949 18.022 1.00 82.06 190 TYR A O 1
ATOM 1574 N N . ASN A 1 191 ? -2.353 10.819 18.027 1.00 87.06 191 ASN A N 1
ATOM 1575 C CA . ASN A 1 191 ? -1.534 11.985 17.782 1.00 87.06 191 ASN A CA 1
ATOM 1576 C C . ASN A 1 191 ? -1.794 12.472 16.348 1.00 87.06 191 ASN A C 1
ATOM 1578 O O . ASN A 1 191 ? -1.490 11.763 15.384 1.00 87.06 191 ASN A O 1
ATOM 1582 N N . THR A 1 192 ? -2.370 13.665 16.202 1.00 88.19 192 THR A N 1
ATOM 1583 C CA . THR A 1 192 ? -2.698 14.241 14.891 1.00 88.19 192 THR A CA 1
ATOM 1584 C C . THR A 1 192 ? -1.456 14.344 14.007 1.00 88.19 192 THR A C 1
ATOM 1586 O O . THR A 1 192 ? -1.521 14.017 12.825 1.00 88.19 192 THR A O 1
ATOM 1589 N N . LEU A 1 193 ? -0.304 14.686 14.595 1.00 85.69 193 LEU A N 1
ATOM 1590 C CA . LEU A 1 193 ? 0.969 14.804 13.887 1.00 85.69 193 LEU A CA 1
ATOM 1591 C C . LEU A 1 193 ? 1.393 13.471 13.250 1.00 85.69 193 LEU A C 1
ATOM 1593 O O . LEU A 1 193 ? 1.898 13.468 12.136 1.00 85.69 193 LEU A O 1
ATOM 1597 N N . SER A 1 194 ? 1.126 12.331 13.901 1.00 87.69 194 SER A N 1
ATOM 1598 C CA . SER A 1 194 ? 1.438 11.000 13.348 1.00 87.69 194 SER A CA 1
ATOM 1599 C C . SER A 1 194 ? 0.607 10.638 12.117 1.00 87.69 194 SER A C 1
ATOM 1601 O O . SER A 1 194 ? 1.097 9.962 11.215 1.00 87.69 194 SER A O 1
ATOM 1603 N N . ILE A 1 195 ? -0.644 11.096 12.072 1.00 85.88 195 ILE A N 1
ATOM 1604 C CA . ILE A 1 195 ? -1.547 10.865 10.943 1.00 85.88 195 ILE A CA 1
ATOM 1605 C C . ILE A 1 195 ? -1.141 11.773 9.785 1.00 85.88 195 ILE A C 1
ATOM 1607 O O . ILE A 1 195 ? -1.002 11.306 8.658 1.00 85.88 195 ILE A O 1
ATOM 1611 N N . VAL A 1 196 ? -0.897 13.054 10.075 1.00 85.81 196 VAL A N 1
ATOM 1612 C CA . VAL A 1 196 ? -0.447 14.033 9.080 1.00 85.81 196 VAL A CA 1
ATOM 1613 C C . VAL A 1 196 ? 0.896 13.606 8.486 1.00 85.81 196 VAL A C 1
ATOM 1615 O O . VAL A 1 196 ? 1.016 13.549 7.268 1.00 85.81 196 VAL A O 1
ATOM 1618 N N . ALA A 1 197 ? 1.864 13.192 9.309 1.00 89.44 197 ALA A N 1
ATOM 1619 C CA . ALA A 1 197 ? 3.159 12.686 8.851 1.00 89.44 197 ALA A CA 1
ATOM 1620 C C . ALA A 1 197 ? 3.025 11.506 7.878 1.00 89.44 197 ALA A C 1
ATOM 1622 O O . ALA A 1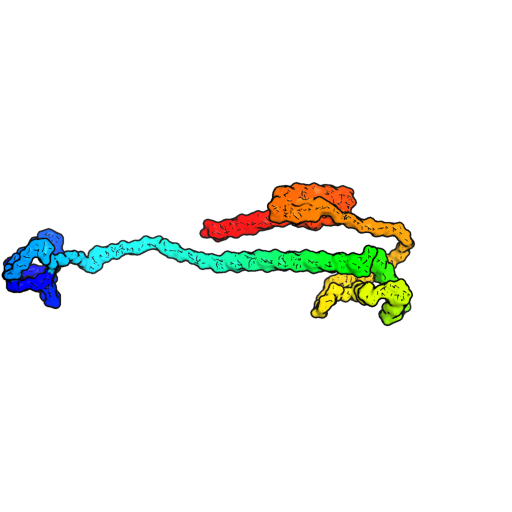 197 ? 3.706 11.453 6.855 1.00 89.44 197 ALA A O 1
ATOM 1623 N N . PHE A 1 198 ? 2.119 10.573 8.177 1.00 88.06 198 PHE A N 1
ATOM 1624 C CA . PHE A 1 198 ? 1.867 9.413 7.330 1.00 88.06 198 PHE A CA 1
ATOM 1625 C C . PHE A 1 198 ? 1.209 9.773 5.992 1.00 88.06 198 PHE A C 1
ATOM 1627 O O . PHE A 1 198 ? 1.435 9.077 5.015 1.00 88.06 198 PHE A O 1
ATOM 1634 N N . ILE A 1 199 ? 0.421 10.847 5.916 1.00 87.50 199 ILE A N 1
ATOM 1635 C CA . ILE A 1 199 ? -0.176 11.304 4.650 1.00 87.50 199 ILE A CA 1
ATOM 1636 C C . ILE A 1 199 ? 0.847 12.115 3.845 1.00 87.50 199 ILE A C 1
ATOM 1638 O O . ILE A 1 199 ? 1.044 11.878 2.656 1.00 87.50 199 ILE A O 1
ATOM 1642 N N . PHE A 1 200 ? 1.540 13.047 4.502 1.00 81.62 200 PHE A N 1
ATOM 1643 C CA . PHE A 1 200 ? 2.471 13.966 3.849 1.00 81.62 200 PHE A CA 1
ATOM 1644 C C . PHE A 1 200 ? 3.731 13.283 3.328 1.00 81.62 200 PHE A C 1
ATOM 1646 O O . PHE A 1 200 ? 4.348 13.820 2.416 1.00 81.62 200 PHE A O 1
ATOM 1653 N N . ILE A 1 201 ? 4.089 12.092 3.818 1.00 87.25 201 ILE A N 1
ATOM 1654 C CA . ILE A 1 201 ? 5.226 11.342 3.269 1.00 87.25 201 ILE A CA 1
ATOM 1655 C C . ILE A 1 201 ? 5.055 10.994 1.782 1.00 87.25 201 ILE A C 1
ATOM 1657 O O . ILE A 1 201 ? 6.049 10.859 1.075 1.00 87.25 201 ILE A O 1
ATOM 1661 N N . PHE A 1 202 ? 3.811 10.891 1.301 1.00 78.12 202 PHE A N 1
ATOM 1662 C CA . PHE A 1 202 ? 3.507 10.586 -0.098 1.00 78.12 202 PHE A CA 1
ATOM 1663 C C . PHE A 1 202 ? 3.496 11.825 -1.004 1.00 78.12 202 PHE A C 1
ATOM 1665 O O . PHE A 1 202 ? 3.752 11.690 -2.195 1.00 78.12 202 PHE A O 1
ATOM 1672 N N . LEU A 1 203 ? 3.209 13.017 -0.464 1.00 76.06 203 LEU A N 1
ATOM 1673 C CA . LEU A 1 203 ? 3.173 14.270 -1.236 1.00 76.06 203 LEU A CA 1
ATOM 1674 C C . LEU A 1 203 ? 4.484 15.059 -1.139 1.00 76.06 203 LEU A C 1
ATOM 1676 O O . LEU A 1 203 ? 5.000 15.544 -2.139 1.00 76.06 203 LEU A O 1
ATOM 1680 N N . PHE A 1 204 ? 5.023 15.181 0.074 1.00 83.69 204 PHE A N 1
ATOM 1681 C CA . PHE A 1 204 ? 6.207 15.971 0.402 1.00 83.69 204 PHE A CA 1
ATOM 1682 C C . PHE A 1 204 ? 7.093 15.180 1.382 1.00 83.69 204 PHE A C 1
ATOM 1684 O O . PHE A 1 204 ? 6.999 15.379 2.601 1.00 83.69 204 PHE A O 1
ATOM 1691 N N . PRO A 1 205 ? 7.967 14.282 0.881 1.00 83.75 205 PRO A N 1
ATOM 1692 C CA . PRO A 1 205 ? 8.683 13.312 1.712 1.00 83.75 205 PRO A CA 1
ATOM 1693 C C . PRO A 1 205 ? 9.480 13.924 2.875 1.00 83.75 205 PRO A C 1
ATOM 1695 O O . PRO A 1 205 ? 9.455 13.402 3.988 1.00 83.75 205 PRO A O 1
ATOM 1698 N N . LEU A 1 206 ? 10.132 15.072 2.653 1.00 86.56 206 LEU A N 1
ATOM 1699 C CA . LEU A 1 206 ? 10.865 15.801 3.697 1.00 86.56 206 LEU A CA 1
ATOM 1700 C C . LEU A 1 206 ? 9.957 16.257 4.847 1.00 86.56 206 LEU A C 1
ATOM 1702 O O . LEU A 1 206 ? 10.280 16.051 6.016 1.00 86.56 206 LEU A O 1
ATOM 1706 N N . VAL A 1 207 ? 8.799 16.838 4.524 1.00 86.75 207 VAL A N 1
ATOM 1707 C CA . VAL A 1 207 ? 7.841 17.332 5.524 1.00 86.75 207 VAL A CA 1
ATOM 1708 C C . VAL A 1 207 ? 7.253 16.161 6.318 1.00 86.75 207 VAL A C 1
ATOM 1710 O O . VAL A 1 207 ? 7.184 16.218 7.547 1.00 86.75 207 VAL A O 1
ATOM 1713 N N . GLY A 1 208 ? 6.896 15.069 5.632 1.00 86.88 208 GLY A N 1
ATOM 1714 C CA . GLY A 1 208 ? 6.395 13.845 6.264 1.00 86.88 208 GLY A CA 1
ATOM 1715 C C . GLY A 1 208 ? 7.406 13.192 7.214 1.00 86.88 208 GLY A C 1
ATOM 1716 O O . GLY A 1 208 ? 7.033 12.764 8.309 1.00 86.88 208 GLY A O 1
ATOM 1717 N N . LEU A 1 209 ? 8.691 13.169 6.845 1.00 90.00 209 LEU A N 1
ATOM 1718 C CA . LEU A 1 209 ? 9.771 12.640 7.683 1.00 90.00 209 LEU A CA 1
ATOM 1719 C C . LEU A 1 209 ? 9.937 13.456 8.976 1.00 90.00 209 LEU A C 1
ATOM 1721 O O . LEU A 1 209 ? 9.929 12.885 10.070 1.00 90.00 209 LEU A O 1
ATOM 1725 N N . ILE A 1 210 ? 10.036 14.786 8.859 1.00 91.94 210 ILE A N 1
ATOM 1726 C CA . ILE A 1 210 ? 10.216 15.694 10.004 1.00 91.94 210 ILE A CA 1
ATOM 1727 C C . ILE A 1 210 ? 9.035 15.563 10.974 1.00 91.94 210 ILE A C 1
ATOM 1729 O O . ILE A 1 210 ? 9.233 15.343 12.174 1.00 91.94 210 ILE A O 1
ATOM 1733 N N . MET A 1 211 ? 7.801 15.610 10.459 1.00 89.25 211 MET A N 1
ATOM 1734 C CA . MET A 1 211 ? 6.604 15.428 11.284 1.00 89.25 211 MET A CA 1
ATOM 1735 C C . MET A 1 211 ? 6.542 14.031 11.914 1.00 89.25 211 MET A C 1
ATOM 1737 O O . MET A 1 211 ? 6.114 13.901 13.058 1.00 89.25 211 MET A O 1
ATOM 1741 N N . GLY A 1 212 ? 7.010 12.985 11.229 1.00 90.50 212 GLY A N 1
ATOM 1742 C CA . GLY A 1 212 ? 7.071 11.626 11.773 1.00 90.50 212 GLY A CA 1
ATOM 1743 C C . GLY A 1 212 ? 7.975 11.522 13.001 1.00 90.50 212 GLY A C 1
ATOM 1744 O O . GLY A 1 212 ? 7.574 10.979 14.034 1.00 90.50 212 GLY A O 1
ATOM 1745 N N . ILE A 1 213 ? 9.170 12.112 12.929 1.00 92.00 213 ILE A N 1
ATOM 1746 C CA . ILE A 1 213 ? 10.126 12.148 14.046 1.00 92.00 213 ILE A CA 1
ATOM 1747 C C . ILE A 1 213 ? 9.552 12.952 15.222 1.00 92.00 213 ILE A C 1
ATOM 1749 O O . ILE A 1 213 ? 9.586 12.496 16.371 1.00 92.00 213 ILE A O 1
ATOM 1753 N N . MET A 1 214 ? 8.955 14.117 14.948 1.00 90.31 214 MET A N 1
ATOM 1754 C CA . MET A 1 214 ? 8.293 14.933 15.971 1.00 90.31 214 MET A CA 1
ATOM 1755 C C . MET A 1 214 ? 7.130 14.184 16.632 1.00 90.31 214 MET A C 1
ATOM 1757 O O . MET A 1 214 ? 6.997 14.207 17.858 1.00 90.31 214 MET A O 1
ATOM 1761 N N . ALA A 1 215 ? 6.327 13.462 15.848 1.00 90.19 215 ALA A N 1
ATOM 1762 C CA . ALA A 1 215 ? 5.200 12.684 16.343 1.00 90.19 215 ALA A CA 1
ATOM 1763 C C . ALA A 1 215 ? 5.670 11.546 17.255 1.00 90.19 215 ALA A C 1
ATOM 1765 O O . ALA A 1 215 ? 5.075 11.318 18.306 1.00 90.19 215 ALA A O 1
ATOM 1766 N N . LEU A 1 216 ? 6.767 10.861 16.913 1.00 90.00 216 LEU A N 1
ATOM 1767 C CA . LEU A 1 216 ? 7.371 9.839 17.776 1.00 90.00 216 LEU A CA 1
ATOM 1768 C C . LEU A 1 216 ? 7.827 10.422 19.120 1.00 90.00 216 LEU A C 1
ATOM 1770 O O . LEU A 1 216 ? 7.598 9.801 20.162 1.00 90.00 216 LEU A O 1
ATOM 1774 N N . SER A 1 217 ? 8.424 11.617 19.109 1.00 90.38 217 SER A N 1
ATOM 1775 C CA . SER A 1 217 ? 8.829 12.327 20.329 1.00 90.38 217 SER A CA 1
ATOM 1776 C C . SER A 1 217 ? 7.620 12.712 21.188 1.00 90.38 217 SER A C 1
ATOM 1778 O O . SER A 1 217 ? 7.623 12.472 22.398 1.00 90.38 217 SER A O 1
ATOM 1780 N N . GLN A 1 218 ? 6.548 13.222 20.568 1.00 88.94 218 GLN A N 1
ATOM 1781 C CA . GLN A 1 218 ? 5.301 13.548 21.265 1.00 88.94 218 GLN A CA 1
ATOM 1782 C C . GLN A 1 218 ? 4.666 12.296 21.863 1.00 88.94 218 GLN A C 1
ATOM 1784 O O . GLN A 1 218 ? 4.419 12.258 23.060 1.00 88.94 218 GLN A O 1
ATOM 1789 N N . ILE A 1 219 ? 4.505 11.232 21.077 1.00 88.56 219 ILE A N 1
ATOM 1790 C CA . ILE A 1 219 ? 3.901 9.971 21.520 1.00 88.56 219 ILE A CA 1
ATOM 1791 C C . ILE A 1 219 ? 4.695 9.326 22.662 1.00 88.56 219 ILE A C 1
ATOM 1793 O O . ILE A 1 219 ? 4.096 8.739 23.561 1.00 88.56 219 ILE A O 1
ATOM 1797 N N . LYS A 1 220 ? 6.030 9.435 22.679 1.00 86.12 220 LYS A N 1
ATOM 1798 C CA . LYS A 1 220 ? 6.840 8.926 23.799 1.00 86.12 220 LYS A CA 1
ATOM 1799 C C . LYS A 1 220 ? 6.553 9.681 25.106 1.00 86.12 220 LYS A C 1
ATOM 1801 O O . LYS A 1 220 ? 6.607 9.063 26.164 1.00 86.12 220 LYS A O 1
ATOM 1806 N N . LYS A 1 221 ? 6.237 10.980 25.027 1.00 87.69 221 LYS A N 1
ATOM 1807 C CA . LYS A 1 221 ? 5.980 11.863 26.179 1.00 87.69 221 LYS A CA 1
ATOM 1808 C C . LYS A 1 221 ? 4.513 11.847 26.627 1.00 87.69 221 LYS A C 1
ATOM 1810 O O . LYS A 1 221 ? 4.236 11.687 27.807 1.00 87.69 221 LYS A O 1
ATOM 1815 N N . THR A 1 222 ? 3.574 11.982 25.694 1.00 85.00 222 THR A N 1
ATOM 1816 C CA . THR A 1 222 ? 2.121 12.034 25.952 1.00 85.00 222 THR A CA 1
ATOM 1817 C C . THR A 1 222 ? 1.505 10.642 26.061 1.00 85.00 222 THR A C 1
ATOM 1819 O O . THR A 1 222 ? 0.423 10.438 26.611 1.00 85.00 222 THR A O 1
ATOM 1822 N N . GLY A 1 223 ? 2.192 9.641 25.514 1.00 81.62 223 GLY A N 1
ATOM 1823 C CA . GLY A 1 223 ? 1.706 8.280 25.428 1.00 81.62 223 GLY A CA 1
ATOM 1824 C C . GLY A 1 223 ? 0.538 8.099 24.451 1.00 81.62 223 GLY A C 1
ATOM 1825 O O . GLY A 1 223 ? -0.081 7.037 24.481 1.00 81.62 223 GLY A O 1
ATOM 1826 N N . GLU A 1 224 ? 0.222 9.093 23.621 1.00 84.75 224 GLU A N 1
ATOM 1827 C CA . GLU A 1 224 ? -0.834 9.047 22.603 1.00 84.75 224 GLU A CA 1
ATOM 1828 C C . GLU A 1 224 ? -0.704 7.851 21.640 1.00 84.75 224 GLU A C 1
ATOM 1830 O O . GLU A 1 224 ? 0.352 7.238 21.474 1.00 84.75 224 GLU A O 1
ATOM 1835 N N . ARG A 1 225 ? -1.805 7.473 20.984 1.00 79.50 225 ARG A N 1
ATOM 1836 C CA . ARG A 1 225 ? -1.783 6.413 19.963 1.00 79.50 225 ARG A CA 1
ATOM 1837 C C . ARG A 1 225 ? -1.261 6.955 18.634 1.00 79.50 225 ARG A C 1
ATOM 1839 O O . ARG A 1 225 ? -1.363 8.140 18.357 1.00 79.50 225 ARG A O 1
ATOM 1846 N N . GLY A 1 226 ? -0.733 6.066 17.792 1.00 85.31 226 GLY A N 1
ATOM 1847 C CA . GLY A 1 226 ? -0.207 6.433 16.467 1.00 85.31 226 GLY A CA 1
ATOM 1848 C C . GLY A 1 226 ? 1.279 6.145 16.265 1.00 85.31 226 GLY A C 1
ATOM 1849 O O . GLY A 1 226 ? 1.799 6.399 15.186 1.00 85.31 226 GLY A O 1
ATOM 1850 N N . ARG A 1 227 ? 1.964 5.540 17.252 1.00 84.19 227 ARG A N 1
ATOM 1851 C CA . ARG A 1 227 ? 3.405 5.226 17.154 1.00 84.19 227 ARG A CA 1
ATOM 1852 C C . ARG A 1 227 ? 3.753 4.444 15.891 1.00 84.19 227 ARG A C 1
ATOM 1854 O O . ARG A 1 227 ? 4.747 4.746 15.253 1.00 84.19 227 ARG A O 1
ATOM 1861 N N . TRP A 1 228 ? 2.916 3.477 15.521 1.00 82.69 228 TRP A N 1
ATOM 1862 C CA . TRP A 1 228 ? 3.100 2.694 14.301 1.00 82.69 228 TRP A CA 1
ATOM 1863 C C . TRP A 1 228 ? 3.004 3.553 13.033 1.00 82.69 228 TRP A C 1
ATOM 1865 O O . TRP A 1 228 ? 3.814 3.358 12.146 1.00 82.69 228 TRP A O 1
ATOM 1875 N N . MET A 1 229 ? 2.093 4.534 12.971 1.00 84.00 229 MET A N 1
ATOM 1876 C CA . MET A 1 229 ? 1.946 5.437 11.814 1.00 84.00 229 MET A CA 1
ATOM 1877 C C . MET A 1 229 ? 3.155 6.366 11.677 1.00 84.00 229 MET A C 1
ATOM 1879 O O . MET A 1 229 ? 3.724 6.479 10.596 1.00 84.00 229 MET A O 1
ATOM 1883 N N . ALA A 1 230 ? 3.592 6.952 12.795 1.00 88.44 230 ALA A N 1
ATOM 1884 C CA . ALA A 1 230 ? 4.773 7.809 12.829 1.00 88.44 230 ALA A CA 1
ATOM 1885 C C . ALA A 1 230 ? 6.071 7.036 12.532 1.00 88.44 230 ALA A C 1
ATOM 1887 O O . ALA A 1 230 ? 6.996 7.566 11.932 1.00 88.44 230 ALA A O 1
ATOM 1888 N N . LEU A 1 231 ? 6.149 5.761 12.926 1.00 84.94 231 LEU A N 1
ATOM 1889 C CA . LEU A 1 231 ? 7.275 4.902 12.565 1.00 84.94 231 LEU A CA 1
ATOM 1890 C C . LEU A 1 231 ? 7.262 4.585 11.063 1.00 84.94 231 LEU A C 1
ATOM 1892 O O . LEU A 1 231 ? 8.299 4.640 10.406 1.00 84.94 231 LEU A O 1
ATOM 1896 N N . THR A 1 232 ? 6.085 4.281 10.509 1.00 82.94 232 THR A N 1
ATOM 1897 C CA . THR A 1 232 ? 5.942 3.999 9.079 1.00 82.94 232 THR A CA 1
ATOM 1898 C C . THR A 1 232 ? 6.320 5.206 8.228 1.00 82.94 232 THR A C 1
ATOM 1900 O O . THR A 1 232 ? 7.002 5.010 7.230 1.00 82.94 232 THR A O 1
ATOM 1903 N N . SER A 1 233 ? 5.978 6.438 8.623 1.00 85.25 233 SER A N 1
ATOM 1904 C CA . SER A 1 233 ? 6.372 7.637 7.864 1.00 85.25 233 SER A CA 1
ATOM 1905 C C . SER A 1 233 ? 7.888 7.858 7.813 1.00 85.25 233 SER A C 1
ATOM 1907 O O . SER A 1 233 ? 8.375 8.481 6.880 1.00 85.25 233 SER A O 1
ATOM 1909 N N . VAL A 1 234 ? 8.650 7.334 8.778 1.00 86.94 234 VAL A N 1
ATOM 1910 C CA . VAL A 1 234 ? 10.121 7.412 8.769 1.00 86.94 234 VAL A CA 1
ATOM 1911 C C . VAL A 1 234 ? 10.741 6.283 7.940 1.00 86.94 234 VAL A C 1
ATOM 1913 O O . VAL A 1 234 ? 11.706 6.508 7.218 1.00 86.94 234 VAL A O 1
ATOM 1916 N N . ILE A 1 235 ? 10.184 5.070 8.014 1.00 83.75 235 ILE A N 1
ATOM 1917 C CA . ILE A 1 235 ? 10.765 3.873 7.379 1.00 83.75 235 ILE A CA 1
ATOM 1918 C C . ILE A 1 235 ? 10.360 3.736 5.902 1.00 83.75 235 ILE A C 1
ATOM 1920 O O . ILE A 1 235 ? 11.181 3.357 5.067 1.00 83.75 235 ILE A O 1
ATOM 1924 N N . ALA A 1 236 ? 9.110 4.057 5.559 1.00 83.50 236 ALA A N 1
ATOM 1925 C CA . ALA A 1 236 ? 8.582 3.950 4.199 1.00 83.50 236 ALA A CA 1
ATOM 1926 C C . ALA A 1 236 ? 9.407 4.682 3.117 1.00 83.50 236 ALA A C 1
ATOM 1928 O O . ALA A 1 236 ? 9.637 4.063 2.077 1.00 83.50 236 ALA A O 1
ATOM 1929 N N . PRO A 1 237 ? 9.895 5.929 3.307 1.00 83.75 237 PRO A N 1
ATOM 1930 C CA . PRO A 1 237 ? 10.663 6.618 2.267 1.00 83.75 237 PRO A CA 1
ATOM 1931 C C . PRO A 1 237 ? 12.004 5.941 1.990 1.00 83.75 237 PRO A C 1
ATOM 1933 O O . PRO A 1 237 ? 12.418 5.866 0.841 1.00 83.75 237 PRO A O 1
ATOM 1936 N N . VAL A 1 238 ? 12.663 5.396 3.016 1.00 81.81 238 VAL A N 1
ATOM 1937 C CA . VAL A 1 238 ? 13.944 4.696 2.853 1.00 81.81 238 VAL A CA 1
ATOM 1938 C C . VAL A 1 238 ? 13.752 3.447 1.994 1.00 81.81 238 VAL A C 1
ATOM 1940 O O . VAL A 1 238 ? 14.501 3.224 1.049 1.00 81.81 238 VAL A O 1
ATOM 1943 N N . ILE A 1 239 ? 12.696 2.674 2.265 1.00 82.69 239 ILE A N 1
ATOM 1944 C CA . ILE A 1 239 ? 12.340 1.498 1.461 1.00 82.69 239 ILE A CA 1
ATOM 1945 C C . ILE A 1 239 ? 12.009 1.909 0.020 1.00 82.69 239 ILE A C 1
ATOM 1947 O O . ILE A 1 239 ? 12.480 1.275 -0.922 1.00 82.69 239 ILE A O 1
ATOM 1951 N N . LEU A 1 240 ? 11.237 2.983 -0.160 1.00 81.94 240 LEU A N 1
ATOM 1952 C CA . LEU A 1 240 ? 10.850 3.479 -1.480 1.00 81.94 240 LEU A CA 1
ATOM 1953 C C . LEU A 1 240 ? 12.062 3.944 -2.301 1.00 81.94 240 LEU A C 1
ATOM 1955 O O . LEU A 1 240 ? 12.145 3.628 -3.483 1.00 81.94 240 LEU A O 1
ATOM 1959 N N . ILE A 1 241 ? 13.014 4.645 -1.677 1.00 82.81 241 ILE A N 1
ATOM 1960 C CA . ILE A 1 241 ? 14.255 5.093 -2.323 1.00 82.81 241 ILE A CA 1
ATOM 1961 C C . ILE A 1 241 ? 15.109 3.894 -2.733 1.00 82.81 241 ILE A C 1
ATOM 1963 O O . ILE A 1 241 ? 15.594 3.868 -3.857 1.00 82.81 241 ILE A O 1
ATOM 1967 N N . ILE A 1 242 ? 15.262 2.883 -1.872 1.00 81.12 242 ILE A N 1
ATOM 1968 C CA . ILE A 1 242 ? 16.027 1.671 -2.204 1.00 81.12 242 ILE A CA 1
ATOM 1969 C C . ILE A 1 242 ? 15.391 0.948 -3.397 1.00 81.12 242 ILE A C 1
ATOM 1971 O O . ILE A 1 242 ? 16.090 0.597 -4.343 1.00 81.12 242 ILE A O 1
ATOM 1975 N N . ILE A 1 243 ? 14.065 0.776 -3.394 1.00 83.06 243 ILE A N 1
ATOM 1976 C CA . ILE A 1 243 ? 13.338 0.177 -4.523 1.00 83.06 243 ILE A CA 1
ATOM 1977 C C . ILE A 1 243 ? 13.516 1.024 -5.789 1.00 83.06 243 ILE A C 1
ATOM 1979 O O . ILE A 1 243 ? 13.793 0.477 -6.853 1.00 83.06 243 ILE A O 1
ATOM 1983 N N . GLY A 1 244 ? 13.400 2.349 -5.678 1.00 81.81 244 GLY A N 1
ATOM 1984 C CA . GLY A 1 244 ? 13.595 3.279 -6.788 1.00 81.81 244 GLY A CA 1
ATOM 1985 C C . GLY A 1 244 ? 15.008 3.224 -7.367 1.00 81.81 244 GLY A C 1
ATOM 1986 O O . GLY A 1 244 ? 15.155 3.184 -8.582 1.00 81.81 244 GLY A O 1
ATOM 1987 N N . LEU A 1 245 ? 16.037 3.147 -6.520 1.00 83.88 245 LEU A N 1
ATOM 1988 C CA . LEU A 1 245 ? 17.435 3.007 -6.934 1.00 83.88 245 LEU A CA 1
ATOM 1989 C C . LEU A 1 245 ? 17.696 1.667 -7.620 1.00 83.88 245 LEU A C 1
ATOM 1991 O O . LEU A 1 245 ? 18.374 1.634 -8.641 1.00 83.88 245 LEU A O 1
ATOM 1995 N N . VAL A 1 246 ? 17.129 0.574 -7.104 1.00 82.38 246 VAL A N 1
ATOM 1996 C CA . VAL A 1 246 ? 17.218 -0.744 -7.745 1.00 82.38 246 VAL A CA 1
ATOM 1997 C C . VAL A 1 246 ? 16.533 -0.716 -9.112 1.00 82.38 246 VAL A C 1
ATOM 1999 O O . VAL A 1 246 ? 17.125 -1.142 -10.096 1.00 82.38 246 VAL A O 1
ATOM 2002 N N . LEU A 1 247 ? 15.325 -0.157 -9.215 1.00 81.25 247 LEU A N 1
ATOM 2003 C CA . LEU A 1 247 ? 14.630 -0.007 -10.498 1.00 81.25 247 LEU A CA 1
ATOM 2004 C C . LEU A 1 247 ? 15.400 0.893 -11.468 1.00 81.25 247 LEU A C 1
ATOM 2006 O O . LEU A 1 247 ? 15.520 0.547 -12.638 1.00 81.25 247 LEU A O 1
ATOM 2010 N N . PHE A 1 248 ? 15.948 2.011 -10.992 1.00 84.50 248 PHE A N 1
ATOM 2011 C CA . PHE A 1 248 ? 16.777 2.913 -11.786 1.00 84.50 248 PHE A CA 1
ATOM 2012 C C . PHE A 1 248 ? 18.009 2.181 -12.325 1.00 84.50 248 PHE A C 1
ATOM 2014 O O . PHE A 1 248 ? 18.234 2.166 -13.532 1.00 84.50 248 PHE A O 1
ATOM 2021 N N . MET A 1 249 ? 18.750 1.486 -11.459 1.00 81.56 249 MET A N 1
ATOM 2022 C CA . MET A 1 249 ? 19.905 0.687 -11.862 1.00 81.56 249 MET A CA 1
ATOM 2023 C C . MET A 1 249 ? 19.520 -0.372 -12.900 1.00 81.56 249 MET A C 1
ATOM 2025 O O . MET A 1 249 ? 20.253 -0.568 -13.855 1.00 81.56 249 MET A O 1
ATOM 2029 N N . ILE A 1 250 ? 18.362 -1.021 -12.767 1.00 75.12 250 ILE A N 1
ATOM 2030 C CA . ILE A 1 250 ? 17.911 -2.045 -13.719 1.00 75.12 250 ILE A CA 1
ATOM 2031 C C . ILE A 1 250 ? 17.443 -1.446 -15.057 1.00 75.12 250 ILE A C 1
ATOM 2033 O O . ILE A 1 250 ? 17.640 -2.052 -16.108 1.00 75.12 250 ILE A O 1
ATOM 2037 N N . ILE A 1 251 ? 16.782 -0.287 -15.046 1.00 79.50 251 ILE A N 1
ATOM 2038 C CA . ILE A 1 251 ? 16.262 0.353 -16.264 1.00 79.50 251 ILE A CA 1
ATOM 2039 C C . ILE A 1 251 ? 17.406 0.903 -17.120 1.00 79.50 251 ILE A C 1
ATOM 2041 O O . ILE A 1 251 ? 17.362 0.752 -18.346 1.00 79.50 251 ILE A O 1
ATOM 2045 N N . PHE A 1 252 ? 18.393 1.528 -16.470 1.00 77.88 252 PHE A N 1
ATOM 2046 C CA . PHE A 1 252 ? 19.516 2.218 -17.108 1.00 77.88 252 PHE A CA 1
ATOM 2047 C C . PHE A 1 252 ? 20.759 1.339 -17.326 1.00 77.88 252 PHE A C 1
ATOM 2049 O O . PHE A 1 252 ? 21.701 1.792 -17.974 1.00 77.88 252 PHE A O 1
ATOM 2056 N N . ASN A 1 253 ? 20.750 0.096 -16.837 1.00 70.12 253 ASN A N 1
ATOM 2057 C CA . ASN A 1 253 ? 21.709 -0.955 -17.196 1.00 70.12 253 ASN A CA 1
ATOM 2058 C C . ASN A 1 253 ? 21.204 -1.801 -18.380 1.00 70.12 253 ASN A C 1
ATOM 2060 O O . ASN A 1 253 ? 22.062 -2.338 -19.110 1.00 70.12 253 ASN A O 1
#

pLDDT: mean 77.94, std 14.8, range [38.28, 93.75]

Foldseek 3Di:
DFAAAPKDWPDDQVWDDDDRDIDGDDDPPDDTDIDHPDPDDPVRDPDDDDDDPVPPPPPPDPPDPPPPPPCVVLVVVVVVVVVVVVVVVVVVCVVVVVVVVVCVLPVDPVLLLVLLLQVVVCVVVVHDLVVSLVVCVVVPHDNCSSVVSVCVQQQHPPDDDDDDDRDDDHNVVDPSDDDDDDPPPPPQAAQPLLVVLLVCCVVPVVSSQVSLVVSCVVCVVSVHPRVVSSVCSNVVVVVVVVVVVVSVVSVVD